Protein AF-A0AAN4IMY6-F1 (afdb_monomer_lite)

Radius of gyration: 36.96 Å; chains: 1; bounding box: 71×74×113 Å

InterPro domains:
  IPR009279 Portal protein, Mu bacteriophage [PF06074] (9-209)

Sequence (336 aa):
RSRTGYGGATGLVRTLIWPFIFKNYSVRDLAEFLEVYGLPMKVGKYPSGATPEQKSALMRAVMDIGRRTGGIIPAGMSLEFQAAANGQADPFETMISWGERSISKAILGGTLTTEAGDKGARSLGEVHNEVRREIRDSDLRQLAATLNRDLVYPLYALNTAHAIDIRRLPRICFQTKEPGDITKITSAVMQLSTGMDIPDPWVREQTGIPQPAPGEAIFRVRQSGNEPAQTDKEMPPEKQEKTEQTALAARLPEAKSSPRDELDDMGDAVPARRLQEAIDPVLEPVIEAIRTRGLAEALADLPALYREMDDSRLMTLLSDAMFAAEMKGMLDGTGD

Organism: Shigella sonnei (NCBI:txid624)

pLDDT: mean 73.23, std 17.34, range [24.88, 93.56]

Foldseek 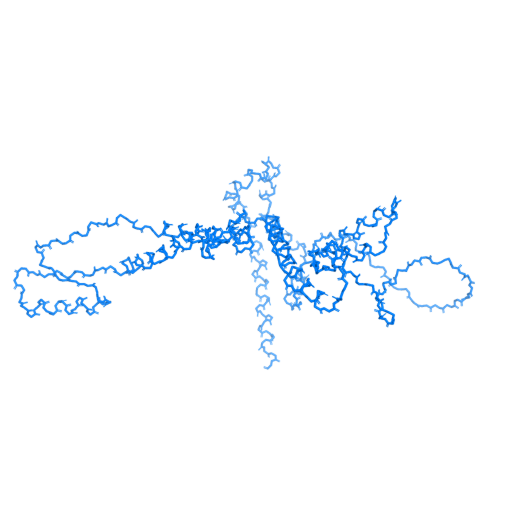3Di:
DWDDDDPCCTDLNVQLVVLVVQLVVLVVVLVVVCVPVVDPEEEAEDEPPDDPVRLVVSQVVSCVPDPRGYYYDYPVDDDDDPPPPPDDSVVSVVSNVVSVQSSCCSQQVGDCCPDVDPPDDPVNNVVSVVSNLVVVQVVQVVVQVCCCVPPQVVVCVVVDPDDDDSVPGDTDDDDSDDQDDLVVLVVVCVVCVVPDDDDPVVSCVNRVPDDDDVPDDDDDDDDPDDDPDDDDDDDDDDDDDDDDDDDDDDDDPDDPDDPDDVLNVVVVVPPPVLVCVQCCQQCVLLVVCCVPVNDVVSVVCVVVSNVRRDNVSVVVVVVVSVVVVVVVVVVVVVPD

Secondary structure (DSSP, 8-state):
-PPS--GGGSTTHHHHHHHHHHHHHHHHHHHHHHHHHHSPPEEEEE-TT--HHHHHHHHHHHHHSSSS-EEEEETTS-------TT--SHHHHHHHHHHHHHHHHHHHS-STTT---TT--HHHHHHHHHHHHHHHHHHHHHHHHHHIIIIIHHHHHHH--S---GGGS-------PPPP-HHHHHHHHHHHTTT----HHHHHHHHTPPPPPTTPPPP-------PPPPP--------------------PPPP--PPP-HHHHHHHTS-HHHHHHHHHHHHHHHHHHHHHH-HHHHHHSHHHHGGG---HHHHHHHHHHHHHHHHHHHHHTT--

Structure (mmCIF, N/CA/C/O backbone):
data_AF-A0AAN4IMY6-F1
#
_entry.id   AF-A0AAN4IMY6-F1
#
loop_
_atom_site.group_PDB
_atom_site.id
_atom_site.type_symbol
_atom_site.label_atom_id
_atom_site.label_alt_id
_atom_site.label_comp_id
_atom_site.label_asym_id
_atom_site.label_entity_id
_atom_site.label_seq_id
_atom_site.pdbx_PDB_ins_code
_atom_site.Cartn_x
_atom_site.Cartn_y
_atom_site.Cartn_z
_atom_site.occupancy
_atom_site.B_iso_or_equiv
_atom_site.auth_seq_id
_atom_site.auth_comp_id
_atom_site.auth_asym_id
_atom_site.auth_atom_id
_atom_site.pdbx_PDB_model_num
ATOM 1 N N . ARG A 1 1 ? 18.428 -7.794 1.658 1.00 45.31 1 ARG A N 1
ATOM 2 C CA . ARG A 1 1 ? 18.754 -9.031 0.901 1.00 45.31 1 ARG A CA 1
ATOM 3 C C . ARG A 1 1 ? 18.205 -10.229 1.665 1.00 45.31 1 ARG A C 1
ATOM 5 O O . ARG A 1 1 ? 18.631 -10.459 2.790 1.00 45.31 1 ARG A O 1
ATOM 12 N N . SER A 1 2 ? 17.226 -10.927 1.098 1.00 43.81 2 SER A N 1
ATOM 13 C CA . SER A 1 2 ? 16.623 -12.147 1.647 1.00 43.81 2 SER A CA 1
ATOM 14 C C . SER A 1 2 ? 17.645 -13.293 1.644 1.00 43.81 2 SER A C 1
ATOM 16 O O . SER A 1 2 ? 18.269 -13.571 0.623 1.00 43.81 2 SER A O 1
ATOM 18 N N . ARG A 1 3 ? 17.861 -13.928 2.802 1.00 41.47 3 ARG A N 1
ATOM 19 C CA . ARG A 1 3 ? 18.649 -15.168 2.927 1.00 41.47 3 ARG A CA 1
ATOM 20 C C . ARG A 1 3 ? 17.798 -16.364 2.492 1.00 41.47 3 ARG A C 1
ATOM 22 O O . ARG A 1 3 ? 16.584 -16.341 2.668 1.00 41.47 3 ARG A O 1
ATOM 29 N N . THR A 1 4 ? 18.441 -17.394 1.955 1.00 46.44 4 THR A N 1
ATOM 30 C CA . THR A 1 4 ? 17.830 -18.684 1.605 1.00 46.44 4 THR A CA 1
ATOM 31 C C . THR A 1 4 ? 17.331 -19.421 2.862 1.00 46.44 4 THR A C 1
ATOM 33 O O . THR A 1 4 ? 18.010 -19.422 3.888 1.00 46.44 4 THR A O 1
ATOM 36 N N . GLY A 1 5 ? 16.127 -20.007 2.803 1.00 64.56 5 GLY A N 1
ATOM 37 C CA . GLY A 1 5 ? 15.429 -20.673 3.917 1.00 64.56 5 GLY A CA 1
ATOM 38 C C . GLY A 1 5 ? 14.011 -21.137 3.529 1.00 64.56 5 GLY A C 1
ATOM 39 O O . GLY A 1 5 ? 13.635 -21.020 2.366 1.00 64.56 5 GLY A O 1
ATOM 40 N N . T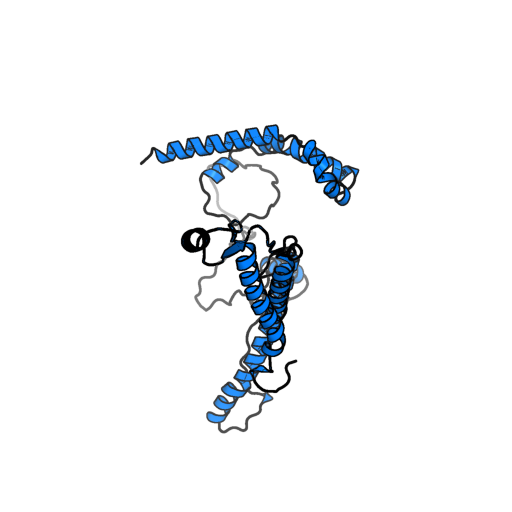YR A 1 6 ? 13.226 -21.657 4.486 1.00 68.88 6 TYR A N 1
ATOM 41 C CA . TYR A 1 6 ? 11.812 -22.046 4.288 1.00 68.88 6 TYR A CA 1
ATOM 42 C C . TYR A 1 6 ? 11.016 -20.902 3.640 1.00 68.88 6 TYR A C 1
ATOM 44 O O . TYR A 1 6 ? 11.148 -19.768 4.090 1.00 68.88 6 TYR A O 1
ATOM 52 N N . GLY A 1 7 ? 10.157 -21.178 2.649 1.00 58.38 7 GLY A N 1
ATOM 53 C CA . GLY A 1 7 ? 9.424 -20.140 1.899 1.00 58.38 7 GLY A CA 1
ATOM 54 C C . GLY A 1 7 ? 8.724 -19.104 2.793 1.00 58.38 7 GLY A C 1
ATOM 55 O O . GLY A 1 7 ? 8.876 -17.905 2.572 1.00 58.38 7 GLY A O 1
ATOM 56 N N . GLY A 1 8 ? 8.091 -19.553 3.885 1.00 62.78 8 GLY A N 1
ATOM 57 C CA . GLY A 1 8 ? 7.446 -18.683 4.883 1.00 62.78 8 GLY A CA 1
ATOM 58 C C . GLY A 1 8 ? 8.392 -17.833 5.749 1.00 62.78 8 GLY A C 1
ATOM 59 O O . GLY A 1 8 ? 7.951 -16.887 6.391 1.00 62.78 8 GLY A O 1
ATOM 60 N N . ALA A 1 9 ? 9.693 -18.126 5.757 1.00 60.38 9 ALA A N 1
ATOM 61 C CA . ALA A 1 9 ? 10.734 -17.375 6.465 1.00 60.38 9 ALA A CA 1
ATOM 62 C C . ALA A 1 9 ? 11.604 -16.514 5.527 1.00 60.38 9 ALA A C 1
ATOM 64 O O . ALA A 1 9 ? 12.570 -15.886 5.979 1.00 60.38 9 ALA A O 1
ATOM 65 N N . THR A 1 10 ? 11.274 -16.482 4.232 1.00 71.25 10 THR A N 1
ATOM 66 C CA . THR A 1 10 ? 12.016 -15.750 3.197 1.00 71.25 10 THR A CA 1
ATOM 67 C C . THR A 1 10 ? 11.183 -14.631 2.573 1.00 71.25 10 THR A C 1
ATOM 69 O O . THR A 1 10 ? 9.975 -14.535 2.774 1.00 71.25 10 THR A O 1
ATOM 72 N N . GLY A 1 11 ? 11.852 -13.751 1.827 1.00 77.88 11 GLY A N 1
ATOM 73 C CA . GLY A 1 11 ? 11.198 -12.666 1.095 1.00 77.88 11 GLY A CA 1
ATOM 74 C C . GLY A 1 11 ? 10.509 -11.639 1.999 1.00 77.88 11 GLY A C 1
ATOM 75 O O . GLY A 1 11 ? 10.939 -11.394 3.128 1.00 77.88 11 GLY A O 1
ATOM 76 N N . LEU A 1 12 ? 9.444 -11.028 1.475 1.00 83.38 12 LEU A N 1
ATOM 77 C CA . LEU A 1 12 ? 8.670 -9.996 2.169 1.00 83.38 12 LEU A CA 1
ATOM 78 C C . LEU A 1 12 ? 7.873 -10.551 3.358 1.00 83.38 12 LEU A C 1
ATOM 80 O O . LEU A 1 12 ? 7.670 -9.833 4.333 1.00 83.38 12 LEU A O 1
ATOM 84 N N . VAL A 1 13 ? 7.495 -11.834 3.334 1.00 84.62 13 VAL A N 1
ATOM 85 C CA . VAL A 1 13 ? 6.674 -12.474 4.380 1.00 84.62 13 VAL A CA 1
ATOM 86 C C . VAL A 1 13 ? 7.299 -12.317 5.767 1.00 84.62 13 VAL A C 1
ATOM 88 O O . VAL A 1 13 ? 6.612 -11.946 6.714 1.00 84.62 13 VAL A O 1
ATOM 91 N N . ARG A 1 14 ? 8.621 -12.497 5.885 1.00 84.25 14 ARG A N 1
ATOM 92 C CA . ARG A 1 14 ? 9.349 -12.346 7.157 1.00 84.25 14 ARG A CA 1
ATOM 93 C C . ARG A 1 14 ? 9.207 -10.950 7.771 1.00 84.25 14 ARG A C 1
ATOM 95 O O . ARG A 1 14 ? 9.171 -10.823 8.990 1.00 84.25 14 ARG A O 1
ATOM 102 N N . THR A 1 15 ? 9.188 -9.914 6.941 1.00 86.56 15 THR A N 1
ATOM 103 C CA . THR A 1 15 ? 9.078 -8.524 7.402 1.00 86.56 15 THR A CA 1
ATOM 104 C C . THR A 1 15 ? 7.621 -8.147 7.653 1.00 86.56 15 THR A C 1
ATOM 106 O O . THR A 1 15 ? 7.331 -7.408 8.587 1.00 86.56 15 THR A O 1
ATOM 109 N N . LEU A 1 16 ? 6.703 -8.684 6.847 1.00 90.62 16 LEU A N 1
ATOM 110 C CA . LEU A 1 16 ? 5.278 -8.357 6.881 1.00 90.62 16 LEU A CA 1
ATOM 111 C C . LEU A 1 16 ? 4.493 -9.106 7.963 1.00 90.62 16 LEU A C 1
ATOM 113 O O . LEU A 1 16 ? 3.429 -8.636 8.360 1.00 90.62 16 LEU A O 1
ATOM 117 N N . ILE A 1 17 ? 5.004 -10.236 8.462 1.00 90.56 17 ILE A N 1
ATOM 118 C CA . ILE A 1 17 ? 4.281 -11.073 9.428 1.00 90.56 17 ILE A CA 1
ATOM 119 C C . ILE A 1 17 ? 3.948 -10.327 10.726 1.00 90.56 17 ILE A C 1
ATOM 121 O O . ILE A 1 17 ? 2.839 -10.460 11.233 1.00 90.56 17 ILE A O 1
ATOM 125 N N . TRP A 1 18 ? 4.863 -9.499 11.240 1.00 90.81 18 TRP A N 1
ATOM 126 C CA . TRP A 1 18 ? 4.645 -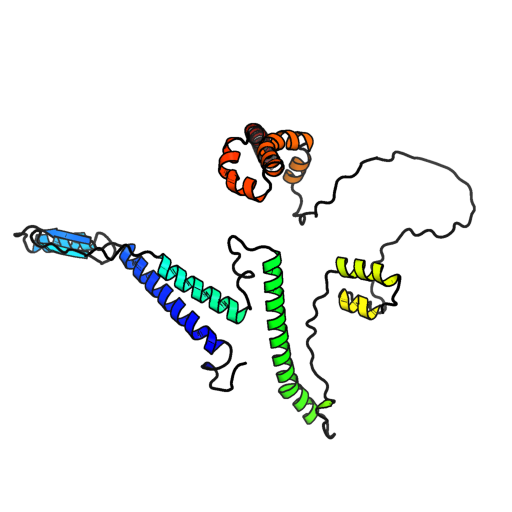8.769 12.492 1.00 90.81 18 TRP A CA 1
ATOM 127 C C . TRP A 1 18 ? 3.610 -7.650 12.345 1.00 90.81 18 TRP A C 1
ATOM 129 O O . TRP A 1 18 ? 2.633 -7.676 13.095 1.00 90.81 18 TRP A O 1
ATOM 139 N N . PRO A 1 19 ? 3.734 -6.724 11.367 1.00 93.50 19 PRO A N 1
ATOM 140 C CA . PRO A 1 19 ? 2.678 -5.751 11.096 1.00 93.50 19 PRO A CA 1
ATOM 141 C C . PRO A 1 19 ? 1.317 -6.402 10.836 1.00 93.50 19 PRO A C 1
ATOM 143 O O . PRO A 1 19 ? 0.306 -5.917 11.330 1.00 93.50 19 PRO A O 1
ATOM 146 N N . PHE A 1 20 ? 1.284 -7.523 10.104 1.00 92.31 20 PHE A N 1
ATOM 147 C CA . PHE A 1 20 ? 0.047 -8.249 9.831 1.00 92.31 20 PHE A CA 1
ATOM 148 C C . PHE A 1 20 ? -0.598 -8.790 11.112 1.00 92.31 20 PHE A C 1
ATOM 150 O O . PHE A 1 20 ? -1.786 -8.566 11.332 1.00 92.31 20 PHE A O 1
ATOM 157 N N . ILE A 1 21 ? 0.160 -9.489 11.963 1.00 93.12 21 ILE A N 1
ATOM 158 C CA . ILE A 1 21 ? -0.370 -10.080 13.199 1.00 93.12 21 ILE A CA 1
ATOM 159 C C . ILE A 1 21 ? -0.867 -8.990 14.149 1.00 93.12 21 ILE A C 1
ATOM 161 O O . ILE A 1 21 ? -2.004 -9.064 14.611 1.00 93.12 21 ILE A O 1
ATOM 165 N N . PHE A 1 22 ? -0.049 -7.966 14.411 1.00 92.56 22 PHE A N 1
ATOM 166 C CA . PHE A 1 22 ? -0.423 -6.900 15.340 1.00 92.56 22 PHE A CA 1
ATOM 167 C C . PHE A 1 22 ? -1.644 -6.127 14.854 1.00 92.56 22 PHE A C 1
ATOM 169 O O . PHE A 1 22 ? -2.559 -5.905 15.639 1.00 92.56 22 PHE A O 1
ATOM 176 N N . LYS A 1 23 ? -1.727 -5.830 13.552 1.00 93.56 23 LYS A N 1
ATOM 177 C CA . LYS A 1 23 ? -2.923 -5.221 12.968 1.00 93.56 23 LYS A CA 1
ATOM 178 C C . LYS A 1 23 ? -4.168 -6.079 13.191 1.00 93.56 23 LYS A C 1
ATOM 180 O O . LYS A 1 23 ? -5.184 -5.564 13.640 1.00 93.56 23 LYS A O 1
ATOM 185 N N . ASN A 1 24 ? -4.110 -7.373 12.867 1.00 92.19 24 ASN A N 1
ATOM 186 C CA . ASN A 1 24 ? -5.280 -8.250 12.982 1.00 92.19 24 ASN A CA 1
ATOM 187 C C . ASN A 1 24 ? -5.759 -8.390 14.431 1.00 92.19 24 ASN A C 1
ATOM 189 O O . ASN A 1 24 ? -6.966 -8.398 14.662 1.00 92.19 24 ASN A O 1
ATOM 193 N N . TYR A 1 25 ? -4.839 -8.462 15.398 1.00 92.50 25 TYR A N 1
ATOM 194 C CA . TYR A 1 25 ? -5.223 -8.439 16.808 1.00 92.50 25 TYR A CA 1
ATOM 195 C C . TYR A 1 25 ? -5.855 -7.107 17.197 1.00 92.50 25 TYR A C 1
ATOM 197 O O . TYR A 1 25 ? -6.942 -7.117 17.754 1.00 92.50 25 TYR A O 1
ATOM 205 N N . SER A 1 26 ? -5.283 -5.971 16.798 1.00 92.06 26 SER A N 1
ATOM 206 C CA . SER A 1 26 ? -5.876 -4.665 17.107 1.00 92.06 26 SER A CA 1
ATOM 207 C C . SER A 1 26 ? -7.257 -4.454 16.492 1.00 92.06 26 SER A C 1
ATOM 209 O O . SER A 1 26 ? -8.109 -3.865 17.143 1.00 92.06 26 SER A O 1
ATOM 211 N N . VAL A 1 27 ? -7.515 -4.955 15.280 1.00 91.38 27 VAL A N 1
ATOM 212 C CA . VAL A 1 27 ? -8.860 -4.912 14.676 1.00 91.38 27 VAL A CA 1
ATOM 213 C C . VAL A 1 27 ? -9.850 -5.750 15.484 1.00 91.38 27 VAL A C 1
ATOM 215 O O . VAL A 1 27 ? -10.973 -5.313 15.729 1.00 91.38 27 VAL A O 1
ATOM 218 N N . ARG A 1 28 ? -9.444 -6.952 15.906 1.00 90.31 28 ARG A N 1
ATOM 219 C CA . ARG A 1 28 ? -10.285 -7.827 16.727 1.00 90.31 28 ARG A CA 1
ATOM 220 C C . ARG A 1 28 ? -10.573 -7.203 18.092 1.00 90.31 28 ARG A C 1
ATOM 222 O O . ARG A 1 28 ? -11.728 -7.173 18.500 1.00 90.31 28 ARG A O 1
ATOM 229 N N . ASP A 1 29 ? -9.543 -6.695 18.756 1.00 87.56 29 ASP A N 1
ATOM 230 C CA . ASP A 1 29 ? -9.657 -6.086 20.079 1.00 87.56 29 ASP A CA 1
ATOM 231 C C . ASP A 1 29 ? -10.497 -4.804 20.014 1.00 87.56 29 ASP A C 1
ATOM 233 O O . ASP A 1 29 ? -11.312 -4.561 20.897 1.00 87.56 29 ASP A O 1
ATOM 237 N N . LEU A 1 30 ? -10.378 -4.021 18.934 1.00 88.19 30 LEU A N 1
ATOM 238 C CA . LEU A 1 30 ? -11.246 -2.871 18.683 1.00 88.19 30 LEU A CA 1
ATOM 239 C C . LEU A 1 30 ? -12.710 -3.292 18.509 1.00 88.19 30 LEU A C 1
ATOM 241 O O . LEU A 1 30 ? -13.600 -2.626 19.028 1.00 88.19 30 LEU A O 1
ATOM 245 N N . ALA A 1 31 ? -12.984 -4.393 17.807 1.00 86.69 31 ALA A N 1
ATOM 246 C CA . ALA A 1 31 ? -14.349 -4.896 17.657 1.00 86.69 31 ALA A CA 1
ATOM 247 C C . ALA A 1 31 ? -14.949 -5.346 19.002 1.00 86.69 31 ALA A C 1
ATOM 249 O O . ALA A 1 31 ? -16.097 -5.019 19.293 1.00 86.69 31 ALA A O 1
ATOM 250 N N . GLU A 1 32 ? -14.170 -6.036 19.839 1.00 84.00 32 GLU A N 1
ATOM 251 C CA . GLU A 1 32 ? -14.581 -6.434 21.194 1.00 84.00 32 GLU A CA 1
ATOM 252 C C . GLU A 1 32 ? -14.785 -5.211 22.101 1.00 84.00 32 GLU A C 1
ATOM 254 O O . GLU A 1 32 ? -15.783 -5.107 22.815 1.00 84.00 32 GLU A O 1
ATOM 259 N N . PHE A 1 33 ? -13.888 -4.229 22.007 1.00 82.94 33 PHE A N 1
ATOM 260 C CA . PHE A 1 33 ? -14.017 -2.947 22.687 1.00 82.94 33 PHE A CA 1
ATOM 261 C C . PHE A 1 33 ? -15.320 -2.234 22.300 1.00 82.94 33 PHE A C 1
ATOM 263 O O . PHE A 1 33 ? -16.089 -1.825 23.171 1.00 82.94 33 PHE A O 1
ATOM 270 N N . LEU A 1 34 ? -15.615 -2.130 21.003 1.00 81.50 34 LEU A N 1
ATOM 271 C CA . LEU A 1 34 ? -16.849 -1.522 20.503 1.00 81.50 34 LEU A CA 1
ATOM 272 C C . LEU A 1 34 ? -18.099 -2.308 20.919 1.00 81.50 34 LEU A C 1
ATOM 274 O O . LEU A 1 34 ? -19.148 -1.700 21.120 1.00 81.50 34 LEU A O 1
ATOM 278 N N . GLU A 1 35 ? -18.012 -3.627 21.089 1.00 77.44 35 GLU A N 1
ATOM 279 C CA . GLU A 1 35 ? -19.120 -4.437 21.603 1.00 77.44 35 GLU A CA 1
ATOM 280 C C . GLU A 1 35 ? -19.423 -4.118 23.074 1.00 77.44 35 GLU A C 1
ATOM 282 O O . GLU A 1 35 ? -20.583 -3.897 23.430 1.00 77.44 35 GLU A O 1
ATOM 287 N N . VAL A 1 36 ? -18.390 -4.027 23.917 1.00 72.31 36 VAL A N 1
ATOM 288 C CA . VAL A 1 36 ? -18.535 -3.733 25.353 1.00 72.31 36 VAL A CA 1
ATOM 289 C C . VAL A 1 36 ? -18.975 -2.286 25.595 1.00 72.31 36 VAL A C 1
ATOM 291 O O . VAL A 1 36 ? -19.874 -2.042 26.401 1.00 72.31 36 VAL A O 1
ATOM 294 N N . TYR A 1 37 ? -18.371 -1.318 24.900 1.00 70.81 37 TYR A N 1
ATOM 295 C CA . TYR A 1 37 ? -18.692 0.105 25.067 1.00 70.81 37 TYR A CA 1
ATOM 296 C C . TYR A 1 37 ? -19.950 0.531 24.304 1.00 70.81 37 TYR A C 1
ATOM 298 O O . TYR A 1 37 ? -20.648 1.446 24.739 1.00 70.81 37 TYR A O 1
ATOM 306 N N . GLY A 1 38 ? -20.277 -0.133 23.194 1.00 66.00 38 GLY A N 1
ATOM 307 C CA . GLY A 1 38 ? -21.488 0.143 22.420 1.00 66.00 38 GLY A CA 1
ATOM 308 C C . GLY A 1 38 ? -22.771 -0.333 23.106 1.00 66.00 38 GLY A C 1
ATOM 309 O O . GLY A 1 38 ? -23.852 0.180 22.813 1.00 66.00 38 GLY A O 1
ATOM 310 N N . LEU A 1 39 ? -22.674 -1.300 24.026 1.00 69.19 39 LEU A N 1
ATOM 311 C CA . LEU A 1 39 ? -23.810 -1.896 24.731 1.00 69.19 39 LEU A CA 1
ATOM 312 C C . LEU A 1 39 ? -23.508 -2.032 26.234 1.00 69.19 39 LEU A C 1
ATOM 314 O O . LEU A 1 39 ? -23.118 -3.110 26.688 1.00 69.19 39 LEU A O 1
ATOM 318 N N . PRO A 1 40 ? -23.726 -0.979 27.044 1.00 65.81 40 PRO A N 1
ATOM 319 C CA . PRO A 1 40 ? -23.505 -1.068 28.481 1.00 65.81 40 PRO A CA 1
ATOM 320 C C . PRO A 1 40 ? -24.389 -2.154 29.107 1.00 65.81 40 PRO A C 1
ATOM 322 O O . PRO A 1 40 ? -25.589 -2.252 28.824 1.00 65.81 40 PRO A O 1
ATOM 325 N N . MET A 1 41 ? -23.794 -2.956 29.994 1.00 68.81 41 MET A N 1
ATOM 326 C CA . MET A 1 41 ? -24.513 -3.985 30.743 1.00 68.81 41 MET A CA 1
ATOM 327 C C . MET A 1 41 ? -25.629 -3.372 31.589 1.00 68.81 41 MET A C 1
ATOM 329 O O . MET A 1 41 ? -25.420 -2.411 32.331 1.00 68.81 41 MET A O 1
ATOM 333 N N . LYS A 1 42 ? -26.820 -3.971 31.528 1.00 71.56 42 LYS A N 1
ATOM 334 C CA . LYS A 1 42 ? -27.987 -3.501 32.282 1.00 71.56 42 LYS A CA 1
ATOM 335 C C . LYS A 1 42 ? -28.131 -4.293 33.570 1.00 71.56 42 LYS A C 1
ATOM 337 O O . LYS A 1 42 ? -28.161 -5.524 33.556 1.00 71.56 42 LYS A O 1
ATOM 342 N N . VAL A 1 43 ? -28.248 -3.587 34.690 1.00 77.38 43 VAL A N 1
ATOM 343 C CA . VAL A 1 43 ? -28.389 -4.206 36.010 1.00 77.38 43 VAL A CA 1
ATOM 344 C C . VAL A 1 43 ? -29.698 -3.763 36.652 1.00 77.38 43 VAL A C 1
ATOM 346 O O . VAL A 1 43 ? -29.885 -2.587 36.958 1.00 77.38 43 VAL A O 1
ATOM 349 N N . GLY A 1 44 ? -30.607 -4.716 36.864 1.00 75.69 44 GLY A N 1
ATOM 350 C CA . GLY A 1 44 ? -31.862 -4.497 37.582 1.00 75.69 44 GLY A CA 1
ATOM 351 C C . GLY A 1 44 ? -31.671 -4.661 39.089 1.00 75.69 44 GLY A C 1
ATOM 352 O O . GLY A 1 44 ? -31.143 -5.676 39.541 1.00 75.69 44 GLY A O 1
ATOM 353 N N . LYS A 1 45 ? -32.121 -3.690 39.887 1.00 82.88 45 LYS A N 1
ATOM 354 C CA . LYS A 1 45 ? -32.085 -3.776 41.356 1.00 82.88 45 LYS A CA 1
ATOM 355 C C . LYS A 1 45 ? -33.454 -4.186 41.897 1.00 82.88 45 LYS A C 1
ATOM 357 O O . LYS A 1 45 ? -34.461 -3.625 41.475 1.00 82.88 45 LYS A O 1
ATOM 362 N N . TYR A 1 46 ? -33.500 -5.129 42.840 1.00 81.75 46 TYR A N 1
ATOM 363 C CA . TYR A 1 46 ? -34.742 -5.547 43.510 1.00 81.75 46 TYR A CA 1
ATOM 364 C C . TYR A 1 46 ? -34.638 -5.455 45.041 1.00 81.75 46 TYR A C 1
ATOM 366 O O . TYR A 1 46 ? -33.560 -5.665 45.592 1.00 81.75 46 TYR A O 1
ATOM 374 N N . PRO A 1 47 ? -35.728 -5.158 45.768 1.00 81.88 47 PRO A N 1
ATOM 375 C CA . PRO A 1 47 ? -35.692 -5.002 47.221 1.00 81.88 47 PRO A CA 1
ATOM 376 C C . PRO A 1 47 ? -35.470 -6.329 47.967 1.00 81.88 47 PRO A C 1
ATOM 378 O O . PRO A 1 47 ? -35.864 -7.407 47.509 1.00 81.88 47 PRO A O 1
ATOM 381 N N . SER A 1 48 ? -34.865 -6.239 49.154 1.00 76.19 48 SER A N 1
ATOM 382 C CA . SER A 1 48 ? -34.657 -7.352 50.088 1.00 76.19 48 SER A CA 1
ATOM 383 C C . SER A 1 48 ? -36.010 -7.854 50.612 1.00 76.19 48 SER A C 1
ATOM 385 O O . SER A 1 48 ? -36.549 -7.309 51.567 1.00 76.19 48 SER A O 1
ATOM 387 N N . GLY A 1 49 ? -36.598 -8.844 49.936 1.00 79.31 49 GLY A N 1
ATOM 388 C CA . GLY A 1 49 ? -37.952 -9.349 50.216 1.00 79.31 49 GLY A CA 1
ATOM 389 C C . GLY A 1 49 ? -38.769 -9.711 48.970 1.00 79.31 49 GLY A C 1
ATOM 390 O O . GLY A 1 49 ? -39.868 -10.237 49.102 1.00 79.31 49 GLY A O 1
ATOM 391 N N . ALA A 1 50 ? -38.243 -9.459 47.763 1.00 82.06 50 ALA A N 1
ATOM 392 C CA . ALA A 1 50 ? -38.919 -9.808 46.513 1.00 82.06 50 ALA A CA 1
ATOM 393 C C . ALA A 1 50 ? -39.178 -11.322 46.381 1.00 82.06 50 ALA A C 1
ATOM 395 O O . ALA A 1 50 ? -38.279 -12.137 46.638 1.00 82.06 50 ALA A O 1
ATOM 396 N N . THR A 1 51 ? -40.381 -11.691 45.929 1.00 87.19 51 THR A N 1
ATOM 397 C CA . THR A 1 51 ? -40.761 -13.098 45.723 1.00 87.19 51 THR A CA 1
ATOM 398 C C . THR A 1 51 ? -39.994 -13.720 44.547 1.00 87.19 51 THR A C 1
ATOM 400 O O . THR A 1 51 ? -39.479 -12.999 43.680 1.00 87.19 51 THR A O 1
ATOM 403 N N . PRO A 1 52 ? -39.898 -15.061 44.469 1.00 85.75 52 PRO A N 1
ATOM 404 C CA . PRO A 1 52 ? -39.286 -15.736 43.327 1.00 85.75 52 PRO A CA 1
ATOM 405 C C . PRO A 1 52 ? -39.923 -15.343 41.985 1.00 85.75 52 PRO A C 1
ATOM 407 O O . PRO A 1 52 ? -39.195 -15.160 41.005 1.00 85.75 52 PRO A O 1
ATOM 410 N N . GLU A 1 53 ? -41.247 -15.127 41.934 1.00 84.38 53 GLU A N 1
ATOM 411 C CA . GLU A 1 53 ? -41.909 -14.682 40.701 1.00 84.38 53 GLU A CA 1
ATOM 412 C C . GLU A 1 53 ? -41.435 -13.289 40.283 1.00 84.38 53 GLU A C 1
ATOM 414 O O . GLU A 1 53 ? -41.087 -13.091 39.118 1.00 84.38 53 GLU A O 1
ATOM 419 N N . GLN A 1 54 ? -41.341 -12.347 41.226 1.00 82.00 54 GLN A N 1
ATOM 420 C CA . GLN A 1 54 ? -40.899 -10.973 40.964 1.00 82.00 54 GLN A CA 1
ATOM 421 C C . GLN A 1 54 ? -39.447 -10.916 40.473 1.00 82.00 54 GLN A C 1
ATOM 423 O O . GLN A 1 54 ? -39.143 -10.182 39.532 1.00 82.00 54 GLN A O 1
ATOM 428 N N . LYS A 1 55 ? -38.554 -11.734 41.047 1.00 85.50 55 LYS A N 1
ATOM 429 C CA . LYS A 1 55 ? -37.163 -11.857 40.571 1.00 85.50 55 LYS A CA 1
ATOM 430 C C . LYS A 1 55 ? -37.107 -12.397 39.144 1.00 85.50 55 LYS A C 1
ATOM 432 O O . LYS A 1 55 ? -36.373 -11.865 38.317 1.00 85.50 55 LYS A O 1
ATOM 437 N N . SER A 1 56 ? -37.906 -13.422 38.841 1.00 84.44 56 SER A N 1
ATOM 438 C CA . SER A 1 56 ? -37.962 -14.003 37.495 1.00 84.44 56 SER A CA 1
ATOM 439 C C . SER A 1 56 ? -38.525 -13.023 36.459 1.00 84.44 56 SER A C 1
ATOM 441 O O . SER A 1 56 ? -38.006 -12.946 35.348 1.00 84.44 56 SER A O 1
ATOM 443 N N . ALA A 1 57 ? -39.540 -12.235 36.831 1.00 84.44 57 ALA A N 1
ATOM 444 C CA . ALA A 1 57 ? -40.138 -11.218 35.974 1.00 84.44 57 ALA A CA 1
ATOM 445 C C . ALA A 1 57 ? -39.155 -10.076 35.689 1.00 84.44 57 ALA A C 1
ATOM 447 O O . ALA A 1 57 ? -39.016 -9.671 34.538 1.00 84.44 57 ALA A O 1
ATOM 448 N N . LEU A 1 58 ? -38.414 -9.617 36.704 1.00 82.19 58 LEU A N 1
ATOM 449 C CA . LEU A 1 58 ? -37.372 -8.606 36.531 1.00 82.19 58 LEU A CA 1
ATOM 450 C C . LEU A 1 58 ? -36.222 -9.119 35.657 1.00 82.19 58 LEU A C 1
ATOM 452 O O . LEU A 1 58 ? -35.765 -8.400 34.779 1.00 82.19 58 LEU A O 1
ATOM 456 N N . MET A 1 59 ? -35.779 -10.364 35.853 1.00 83.00 59 MET A N 1
ATOM 457 C CA . MET A 1 59 ? -34.737 -10.970 35.019 1.00 83.00 59 MET A CA 1
ATOM 458 C C . MET A 1 59 ? -35.176 -11.071 33.554 1.00 83.00 59 MET A C 1
ATOM 460 O O . MET A 1 59 ? -34.398 -10.732 32.668 1.00 83.00 59 MET A O 1
ATOM 464 N N . ARG A 1 60 ? -36.426 -11.486 33.293 1.00 82.81 60 ARG A N 1
ATOM 465 C CA . ARG A 1 60 ? -36.992 -11.488 31.935 1.00 82.81 60 ARG A CA 1
ATOM 466 C C . ARG A 1 60 ? -37.055 -10.080 31.356 1.00 82.81 60 ARG A C 1
ATOM 468 O O . ARG A 1 60 ? -36.582 -9.890 30.251 1.00 82.81 60 ARG A O 1
ATOM 475 N N . ALA A 1 61 ? -37.532 -9.093 32.112 1.00 77.81 61 ALA A N 1
ATOM 476 C CA . ALA A 1 61 ? -37.591 -7.706 31.650 1.00 77.81 61 A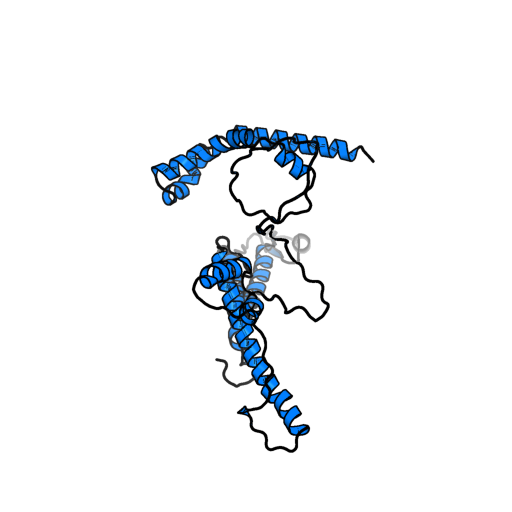LA A CA 1
ATOM 477 C C . ALA A 1 61 ? -36.197 -7.130 31.337 1.00 77.81 61 ALA A C 1
ATOM 479 O O . ALA A 1 61 ? -36.016 -6.464 30.324 1.00 77.81 61 ALA A O 1
ATOM 480 N N . VAL A 1 62 ? -35.190 -7.417 32.167 1.00 78.38 62 VAL A N 1
ATOM 481 C CA . VAL A 1 62 ? -33.798 -6.994 31.929 1.00 78.38 62 VAL A CA 1
ATOM 482 C C . VAL A 1 62 ? -33.199 -7.697 30.705 1.00 78.38 62 VAL A C 1
ATOM 484 O O . VAL A 1 62 ? -32.443 -7.071 29.968 1.00 78.38 62 VAL A O 1
ATOM 487 N N . MET A 1 63 ? -33.556 -8.962 30.463 1.00 78.38 63 MET A N 1
ATOM 488 C CA . MET A 1 63 ? -33.119 -9.732 29.292 1.00 78.38 63 MET A CA 1
ATOM 489 C C . MET A 1 63 ? -33.878 -9.385 28.001 1.00 78.38 63 MET A C 1
ATOM 491 O O . MET A 1 63 ? -33.297 -9.509 26.927 1.00 78.38 63 MET A O 1
ATOM 495 N N . ASP A 1 64 ? -35.136 -8.943 28.092 1.00 75.50 64 ASP A N 1
ATOM 496 C CA . ASP A 1 64 ? -35.945 -8.470 26.958 1.00 75.50 64 ASP A CA 1
ATOM 497 C C . ASP A 1 64 ? -35.530 -7.058 26.523 1.00 75.50 64 ASP A C 1
ATOM 499 O O . ASP A 1 64 ? -35.602 -6.709 25.343 1.00 75.50 64 ASP A O 1
ATOM 503 N N . ILE A 1 65 ? -35.046 -6.233 27.456 1.00 65.56 65 ILE A N 1
ATOM 504 C CA . ILE A 1 65 ? -34.520 -4.899 27.162 1.00 65.56 65 ILE A CA 1
ATOM 505 C C . ILE A 1 65 ? -33.085 -5.034 26.603 1.00 65.56 65 ILE A C 1
ATOM 507 O O . ILE A 1 65 ? -32.110 -4.634 27.233 1.00 65.56 65 ILE A O 1
ATOM 511 N N . GLY A 1 66 ? -32.935 -5.538 25.372 1.00 56.50 66 GLY A N 1
ATOM 512 C CA . GLY A 1 66 ? -31.695 -5.487 24.569 1.00 56.50 66 GLY A CA 1
ATOM 513 C C . GLY A 1 66 ? -31.050 -6.838 24.219 1.00 56.50 66 GLY A C 1
ATOM 514 O O . GLY A 1 66 ? -31.593 -7.902 24.491 1.00 56.50 66 GLY A O 1
ATOM 515 N N . ARG A 1 67 ? -29.871 -6.806 23.571 1.00 59.12 67 ARG A N 1
ATOM 516 C CA . ARG A 1 67 ? -29.043 -8.013 23.351 1.00 59.12 67 ARG A CA 1
ATOM 517 C C . ARG A 1 67 ? -28.610 -8.590 24.709 1.00 59.12 67 ARG A C 1
ATOM 519 O O . ARG A 1 67 ? -28.359 -7.826 25.633 1.00 59.12 67 ARG A O 1
ATOM 526 N N . ARG A 1 68 ? -28.559 -9.928 24.808 1.00 56.78 68 ARG A N 1
ATOM 527 C CA . ARG A 1 68 ? -28.452 -10.756 26.034 1.00 56.78 68 ARG A CA 1
ATOM 528 C C . ARG A 1 68 ? -27.221 -10.476 26.924 1.00 56.78 68 ARG A C 1
ATO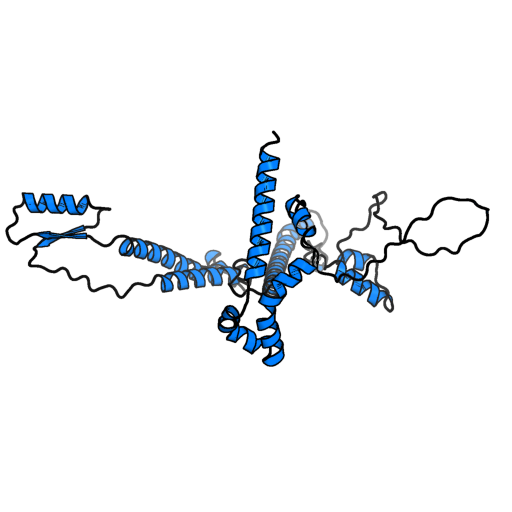M 530 O O . ARG A 1 68 ? -26.371 -11.348 27.080 1.00 56.78 68 ARG A O 1
ATOM 537 N N . THR A 1 69 ? -27.165 -9.312 27.567 1.00 61.31 69 THR A N 1
ATOM 538 C CA . THR A 1 69 ? -26.131 -8.976 28.555 1.00 61.31 69 THR A CA 1
ATOM 539 C C . THR A 1 69 ? -26.739 -8.134 29.680 1.00 61.31 69 THR A C 1
ATOM 541 O O . THR A 1 69 ? -26.792 -6.905 29.625 1.00 61.31 69 THR A O 1
ATOM 544 N N . GLY A 1 70 ? -27.234 -8.802 30.723 1.00 69.19 70 GLY A N 1
ATOM 545 C CA . GLY A 1 70 ? -27.829 -8.142 31.883 1.00 69.19 70 GLY A CA 1
ATOM 546 C C . GLY A 1 70 ? -27.969 -9.071 33.086 1.00 69.19 70 GLY A C 1
ATOM 547 O O . GLY A 1 70 ? -27.862 -10.291 32.962 1.00 69.19 70 GLY A O 1
ATOM 548 N N . GLY A 1 71 ? -28.179 -8.495 34.267 1.00 76.44 71 GLY A N 1
ATOM 549 C CA . GLY A 1 71 ? -28.288 -9.245 35.520 1.00 76.44 71 GLY A CA 1
ATOM 550 C C . GLY A 1 71 ? -29.153 -8.541 36.559 1.00 76.44 71 GLY A C 1
ATOM 551 O O . GLY A 1 71 ? -29.463 -7.357 36.428 1.00 76.44 71 GLY A O 1
ATOM 552 N N . ILE A 1 72 ? -29.551 -9.273 37.602 1.00 80.06 72 ILE A N 1
ATOM 553 C CA . ILE A 1 72 ? -30.336 -8.737 38.719 1.00 80.06 72 ILE A CA 1
ATOM 554 C C . ILE A 1 72 ? -29.564 -8.840 40.035 1.00 80.06 72 ILE A C 1
ATOM 556 O O . ILE A 1 72 ? -28.967 -9.876 40.324 1.00 80.06 72 ILE A O 1
ATOM 560 N N . ILE A 1 73 ? -29.605 -7.788 40.855 1.00 81.69 73 ILE A N 1
ATOM 561 C CA . ILE A 1 73 ? -28.950 -7.746 42.173 1.00 81.69 73 ILE A CA 1
ATOM 562 C C . ILE A 1 73 ? -29.908 -7.219 43.257 1.00 81.69 73 ILE A C 1
ATOM 564 O O . ILE A 1 73 ? -30.758 -6.372 42.965 1.00 81.69 73 ILE A O 1
ATOM 568 N N . PRO A 1 74 ? -29.806 -7.686 44.515 1.00 81.44 74 PRO A N 1
ATOM 569 C CA . PRO A 1 74 ? -30.525 -7.077 45.632 1.00 81.44 74 PRO A CA 1
ATOM 570 C C . PRO A 1 74 ? -30.108 -5.612 45.829 1.00 81.44 74 PRO A C 1
ATOM 572 O O . PRO A 1 74 ? -28.929 -5.293 45.746 1.00 81.44 74 PRO A O 1
ATOM 575 N N . ALA A 1 75 ? -31.046 -4.726 46.165 1.00 75.38 75 ALA A N 1
ATOM 576 C CA . ALA A 1 75 ? -30.812 -3.287 46.319 1.00 75.38 75 ALA A CA 1
ATOM 577 C C . ALA A 1 75 ? -29.807 -2.931 47.434 1.00 75.38 75 ALA A C 1
ATOM 579 O O . ALA A 1 75 ? -29.219 -1.854 47.393 1.00 75.38 75 ALA A O 1
ATOM 580 N N . GLY A 1 76 ? -29.595 -3.833 48.402 1.00 69.88 76 GLY A N 1
ATOM 581 C CA . GLY A 1 76 ? -28.579 -3.702 49.453 1.00 69.88 76 GLY A CA 1
ATOM 582 C C . GLY A 1 76 ? -27.166 -4.142 49.045 1.00 69.88 76 GLY A C 1
ATOM 583 O O . GLY A 1 76 ? -26.243 -3.990 49.836 1.00 69.88 76 GLY A O 1
ATOM 584 N N . MET A 1 77 ? -26.985 -4.687 47.838 1.00 66.25 77 MET A N 1
ATOM 585 C CA . MET A 1 77 ? -25.678 -4.976 47.248 1.00 66.25 77 MET A CA 1
ATOM 586 C C . MET A 1 77 ? -25.425 -4.006 46.094 1.00 66.25 77 MET A C 1
ATOM 588 O O . MET A 1 77 ? -26.238 -3.888 45.176 1.00 66.25 77 MET A O 1
ATOM 592 N N . SER A 1 78 ? -24.289 -3.315 46.121 1.00 61.31 78 SER A N 1
ATOM 593 C CA . SER A 1 78 ? -23.783 -2.578 44.967 1.00 61.31 78 SER A CA 1
ATOM 594 C C . SER A 1 78 ? -22.828 -3.468 44.176 1.00 61.31 78 SER A C 1
ATOM 596 O O . SER A 1 78 ? -21.953 -4.126 44.732 1.00 61.31 78 SER A O 1
ATOM 598 N N . LEU A 1 79 ? -23.008 -3.484 42.858 1.00 59.41 79 LEU A N 1
ATOM 599 C CA . LEU A 1 79 ? -21.981 -3.930 41.931 1.00 59.41 79 LEU A CA 1
ATOM 600 C C . LEU A 1 79 ? -21.341 -2.658 41.375 1.00 59.41 79 LEU A C 1
ATOM 602 O O . LEU A 1 79 ? -21.924 -1.992 40.520 1.00 59.41 79 LEU A O 1
ATOM 606 N N . GLU A 1 80 ? -20.203 -2.266 41.937 1.00 57.59 80 GLU A N 1
ATOM 607 C CA . GLU A 1 80 ? -19.414 -1.161 41.402 1.00 57.59 80 GLU A CA 1
ATOM 608 C C . GLU A 1 80 ? -18.557 -1.692 40.261 1.00 57.59 80 GLU A C 1
ATOM 610 O O . GLU A 1 80 ? -17.576 -2.406 40.468 1.00 57.59 80 GLU A O 1
ATOM 615 N N . PHE A 1 81 ? -18.932 -1.338 39.034 1.00 58.75 81 PHE A N 1
ATOM 616 C CA . PHE A 1 81 ? -17.980 -1.380 37.940 1.00 58.75 81 PHE A CA 1
ATOM 617 C C . PHE A 1 81 ? -16.982 -0.263 38.220 1.00 58.75 81 PHE A C 1
ATOM 619 O O . PHE A 1 81 ? -17.327 0.914 38.102 1.00 58.75 81 PHE A O 1
ATOM 626 N N . GLN A 1 82 ? -15.762 -0.616 38.633 1.00 54.59 82 GLN A N 1
ATOM 627 C CA . GLN A 1 82 ? -14.664 0.338 38.547 1.00 54.59 82 GLN A CA 1
ATOM 628 C C . GLN A 1 82 ? -14.638 0.799 37.098 1.00 54.59 82 GLN A C 1
ATOM 630 O O . GLN A 1 82 ? -14.482 -0.035 36.205 1.00 54.59 82 GLN A O 1
ATOM 635 N N . ALA A 1 83 ? -14.910 2.085 36.871 1.00 53.66 83 ALA A N 1
ATOM 636 C CA . ALA A 1 83 ? -14.935 2.648 35.535 1.00 53.66 83 ALA A CA 1
ATOM 637 C C . ALA A 1 83 ? -13.612 2.270 34.873 1.00 53.66 83 ALA A C 1
ATOM 639 O O . ALA A 1 83 ? -12.555 2.747 35.293 1.00 53.66 83 ALA A O 1
ATOM 640 N N . ALA A 1 84 ? -13.667 1.351 33.905 1.00 53.81 84 ALA A N 1
ATOM 641 C CA . ALA A 1 84 ? -12.520 1.038 33.080 1.00 53.81 84 ALA A CA 1
ATOM 642 C C . ALA A 1 84 ? -12.097 2.379 32.488 1.00 53.81 84 ALA A C 1
ATOM 644 O O . ALA A 1 84 ? -12.900 3.008 31.793 1.00 53.81 84 ALA A O 1
ATOM 645 N N . ALA A 1 85 ? -10.921 2.857 32.911 1.00 56.94 85 ALA A N 1
ATOM 646 C CA . ALA A 1 85 ? -10.409 4.186 32.609 1.00 56.94 85 ALA A CA 1
ATOM 647 C C . ALA A 1 85 ? -10.753 4.527 31.162 1.00 56.94 85 ALA A C 1
ATOM 649 O O . ALA A 1 85 ? -10.384 3.733 30.304 1.00 56.94 85 ALA A O 1
ATOM 650 N N . ASN A 1 86 ? -11.520 5.610 30.943 1.00 61.19 86 ASN A N 1
ATOM 651 C CA . ASN A 1 86 ? -12.092 6.036 29.657 1.00 61.19 86 ASN A CA 1
ATOM 652 C C . ASN A 1 86 ? -11.360 5.408 28.469 1.00 61.19 86 ASN A C 1
ATOM 654 O O . ASN A 1 86 ? -10.336 5.930 28.027 1.00 61.19 86 ASN A O 1
ATOM 658 N N . GLY A 1 87 ? -11.845 4.253 28.015 1.00 62.25 87 GLY A N 1
ATOM 659 C CA . GLY A 1 87 ? -11.204 3.543 26.927 1.00 62.25 87 GLY A CA 1
ATOM 660 C C . GLY A 1 87 ? -11.286 4.430 25.698 1.00 62.25 87 GLY A C 1
ATOM 661 O O . GLY A 1 87 ? -12.382 4.768 25.257 1.00 62.25 87 GLY A O 1
ATOM 662 N N . GLN A 1 88 ? -10.146 4.887 25.199 1.00 70.94 88 GLN A N 1
ATOM 663 C CA . GLN A 1 88 ? -10.098 5.608 23.936 1.00 70.94 88 GLN A CA 1
ATOM 664 C C . GLN A 1 88 ? -9.863 4.592 22.822 1.00 70.94 88 GLN A C 1
ATOM 666 O O . GLN A 1 88 ? -9.108 3.640 23.012 1.00 70.94 88 GLN A O 1
ATOM 671 N N . ALA A 1 89 ? -10.530 4.773 21.681 1.00 77.00 89 ALA A N 1
ATOM 672 C CA . ALA A 1 89 ? -10.315 3.937 20.499 1.00 77.00 89 ALA A CA 1
ATOM 673 C C . ALA A 1 89 ? -8.945 4.219 19.844 1.00 77.00 89 ALA A C 1
ATOM 675 O O . ALA A 1 89 ? -8.369 3.346 19.193 1.00 77.00 89 ALA A O 1
ATOM 676 N N . ASP A 1 90 ? -8.389 5.408 20.091 1.00 83.81 90 ASP A N 1
ATOM 677 C CA . ASP A 1 90 ? -7.156 5.939 19.505 1.00 83.81 90 ASP A CA 1
ATOM 678 C C . ASP A 1 90 ? -5.943 4.989 19.561 1.00 83.81 90 ASP A C 1
ATOM 680 O O . ASP A 1 90 ? -5.228 4.890 18.558 1.00 83.81 90 ASP A O 1
ATOM 684 N N . PRO A 1 91 ? -5.664 4.246 20.655 1.00 84.56 91 PRO A N 1
ATOM 685 C CA . PRO A 1 91 ? -4.539 3.313 20.691 1.00 84.56 91 PRO A CA 1
ATOM 686 C C . PRO A 1 91 ? -4.697 2.155 19.698 1.00 84.56 91 PRO A C 1
ATOM 688 O O . PRO A 1 91 ? -3.710 1.726 19.094 1.00 84.56 91 PRO A O 1
ATOM 691 N N . PHE A 1 92 ? -5.927 1.667 19.494 1.00 87.12 92 PHE A N 1
ATOM 692 C CA . PHE A 1 92 ? -6.207 0.597 18.537 1.00 87.12 92 PHE A CA 1
ATOM 693 C C . PHE A 1 92 ? -6.045 1.103 17.105 1.00 87.12 92 PHE A C 1
ATOM 695 O O . PHE A 1 92 ? -5.337 0.482 16.312 1.00 87.12 92 PHE A O 1
ATOM 702 N N . GLU A 1 93 ? -6.628 2.262 16.790 1.00 87.75 93 GLU A N 1
ATOM 703 C CA . GLU A 1 93 ? -6.492 2.891 15.473 1.00 87.75 93 GLU A CA 1
ATOM 704 C C . GLU A 1 93 ? -5.035 3.231 15.147 1.00 87.75 93 GLU A C 1
ATOM 706 O O . GLU A 1 93 ? -4.572 2.988 14.031 1.00 87.75 93 GLU A O 1
ATOM 711 N N . THR A 1 94 ? -4.268 3.703 16.133 1.00 90.25 94 THR A N 1
ATOM 712 C CA . THR A 1 94 ? -2.835 3.985 15.978 1.00 90.25 94 THR A CA 1
ATOM 713 C C . THR A 1 94 ? -2.054 2.724 15.613 1.00 90.25 94 THR A C 1
ATOM 715 O O . THR A 1 94 ? -1.216 2.759 14.708 1.00 90.25 94 THR A O 1
ATOM 718 N N . MET A 1 95 ? -2.333 1.593 16.270 1.00 89.62 95 MET A N 1
ATOM 719 C CA . MET A 1 95 ? -1.676 0.321 15.955 1.00 89.62 95 MET A CA 1
ATOM 720 C C . MET A 1 95 ? -2.073 -0.192 14.564 1.00 89.62 95 MET A C 1
ATOM 722 O O . MET A 1 95 ? -1.211 -0.650 13.809 1.00 89.62 95 MET A O 1
ATOM 726 N N . ILE A 1 96 ? -3.353 -0.069 14.194 1.00 92.06 96 ILE A N 1
ATOM 727 C CA . ILE A 1 96 ? -3.849 -0.439 12.860 1.00 92.06 96 ILE A CA 1
ATOM 728 C C . ILE A 1 96 ? -3.150 0.405 11.788 1.00 92.06 96 ILE A C 1
ATOM 730 O O . ILE A 1 96 ? -2.570 -0.148 10.852 1.00 92.06 96 ILE A O 1
ATOM 734 N N . SER A 1 97 ? -3.126 1.729 11.962 1.00 90.56 97 SER A N 1
ATOM 735 C CA . SER A 1 97 ? -2.471 2.671 11.048 1.00 90.56 97 SER A CA 1
ATOM 736 C C . SER A 1 97 ? -0.970 2.405 10.933 1.00 90.56 97 SER A C 1
ATOM 738 O O . SER A 1 97 ? -0.419 2.358 9.831 1.00 90.56 97 SER A O 1
ATOM 740 N N . TRP A 1 98 ? -0.286 2.161 12.054 1.00 92.06 98 TRP A N 1
ATOM 741 C CA . TRP A 1 98 ? 1.126 1.782 12.046 1.00 92.06 98 TRP A CA 1
ATOM 742 C C . TRP A 1 98 ? 1.365 0.493 11.249 1.00 92.06 98 TRP A C 1
ATOM 744 O O . TRP A 1 98 ? 2.314 0.430 10.457 1.00 92.06 98 TRP A O 1
ATOM 754 N N . GLY A 1 99 ? 0.497 -0.509 11.416 1.00 92.56 99 GLY A N 1
ATOM 755 C CA . GLY A 1 99 ? 0.543 -1.769 10.680 1.00 92.56 99 GLY A CA 1
ATOM 756 C C . GLY A 1 99 ? 0.387 -1.566 9.172 1.00 92.56 99 GLY A C 1
ATOM 757 O O . GLY A 1 99 ? 1.269 -1.967 8.410 1.00 92.56 99 GLY A O 1
ATOM 758 N N . GLU A 1 100 ? -0.680 -0.888 8.738 1.00 90.25 100 GLU A N 1
ATOM 759 C CA . GLU A 1 100 ? -0.962 -0.622 7.316 1.00 90.25 100 GLU A CA 1
ATOM 760 C C . GLU A 1 100 ? 0.141 0.209 6.647 1.00 90.25 100 GLU A C 1
ATOM 762 O O . GLU A 1 100 ? 0.632 -0.130 5.563 1.00 90.25 100 GLU A O 1
ATOM 767 N N . ARG A 1 101 ? 0.633 1.250 7.330 1.00 90.44 101 ARG A N 1
ATOM 768 C CA . ARG A 1 101 ? 1.735 2.080 6.821 1.00 90.44 101 ARG A CA 1
ATOM 769 C C . ARG A 1 101 ? 3.041 1.302 6.728 1.00 90.44 101 ARG A C 1
ATOM 771 O O . ARG A 1 101 ? 3.810 1.516 5.791 1.00 90.44 101 ARG A O 1
ATOM 778 N N . SER A 1 102 ? 3.313 0.404 7.673 1.00 91.06 102 SER A N 1
ATOM 779 C CA . SER A 1 102 ? 4.507 -0.449 7.638 1.00 91.06 102 SER A CA 1
ATOM 780 C C . SER A 1 102 ? 4.454 -1.451 6.483 1.00 91.06 102 SER A C 1
ATOM 782 O O . SER A 1 102 ? 5.451 -1.620 5.779 1.00 91.06 102 SER A O 1
ATOM 784 N N . ILE A 1 103 ? 3.287 -2.058 6.239 1.00 91.38 103 ILE A N 1
ATOM 785 C CA . ILE A 1 103 ? 3.055 -2.968 5.106 1.00 91.38 103 ILE A CA 1
ATOM 786 C C . ILE A 1 103 ? 3.231 -2.218 3.780 1.00 91.38 103 ILE A C 1
ATOM 788 O O . ILE A 1 103 ? 3.992 -2.659 2.917 1.00 91.38 103 ILE A O 1
ATOM 792 N N . SER A 1 104 ? 2.606 -1.046 3.649 1.00 89.62 104 SER A N 1
ATOM 793 C CA . SER A 1 104 ? 2.691 -0.210 2.447 1.00 89.62 104 SER A CA 1
ATOM 794 C C . SER A 1 104 ? 4.132 0.195 2.130 1.00 89.62 104 SER A C 1
ATOM 796 O O . SER A 1 104 ? 4.582 0.040 0.998 1.00 89.62 104 SER A O 1
ATOM 798 N N . LYS A 1 105 ? 4.910 0.627 3.132 1.00 88.75 105 LYS A N 1
ATOM 799 C CA . LYS A 1 105 ? 6.338 0.947 2.946 1.00 88.75 105 LYS A CA 1
ATOM 800 C C . LYS A 1 105 ? 7.160 -0.262 2.514 1.00 88.75 105 LYS A C 1
ATOM 802 O O . LYS A 1 105 ? 8.043 -0.120 1.679 1.00 88.75 105 LYS A O 1
ATOM 807 N N . ALA A 1 106 ? 6.891 -1.437 3.078 1.00 88.62 106 ALA A N 1
ATOM 808 C CA . ALA A 1 106 ? 7.654 -2.641 2.770 1.00 88.62 106 ALA A CA 1
ATOM 809 C C . ALA A 1 106 ? 7.380 -3.185 1.357 1.00 88.62 106 ALA A C 1
ATOM 811 O O . ALA A 1 106 ? 8.295 -3.730 0.746 1.00 88.62 106 ALA A O 1
ATOM 812 N N . ILE A 1 107 ? 6.149 -3.050 0.847 1.00 87.69 107 ILE A N 1
ATOM 813 C CA . ILE A 1 107 ? 5.757 -3.560 -0.478 1.00 87.69 107 ILE A CA 1
ATOM 814 C C . ILE A 1 107 ? 5.956 -2.501 -1.567 1.00 87.69 107 ILE A C 1
ATOM 816 O O . ILE A 1 107 ? 6.610 -2.759 -2.570 1.00 87.69 107 ILE A O 1
ATOM 820 N N . LEU A 1 108 ? 5.385 -1.309 -1.378 1.00 86.19 108 LEU A N 1
ATOM 821 C CA . LEU A 1 108 ? 5.342 -0.251 -2.393 1.00 86.19 108 LEU A CA 1
ATOM 822 C C . LEU A 1 108 ? 6.526 0.719 -2.296 1.00 86.19 108 LEU A C 1
ATOM 824 O O . LEU A 1 108 ? 6.696 1.551 -3.183 1.00 86.19 108 LEU A O 1
ATOM 828 N N . GLY A 1 109 ? 7.310 0.663 -1.213 1.00 84.88 109 GLY A N 1
ATOM 829 C CA . GLY A 1 109 ? 8.405 1.600 -0.943 1.00 84.88 109 GLY A CA 1
ATOM 830 C C . GLY A 1 109 ? 7.962 2.929 -0.323 1.00 84.88 109 GLY A C 1
ATOM 831 O O . GLY A 1 109 ? 8.800 3.734 0.073 1.00 84.88 109 GLY A O 1
ATOM 832 N N . GLY A 1 110 ? 6.655 3.163 -0.176 1.00 82.75 110 GLY A N 1
ATOM 833 C CA . GLY A 1 110 ? 6.118 4.386 0.412 1.00 82.75 110 GLY A CA 1
ATOM 834 C C . GLY A 1 110 ? 4.605 4.336 0.629 1.00 82.75 110 GLY A C 1
ATOM 835 O O . GLY A 1 110 ? 3.939 3.410 0.181 1.00 82.75 110 GLY A O 1
ATOM 836 N N . THR A 1 111 ? 4.056 5.336 1.326 1.00 73.62 111 THR A N 1
ATOM 837 C CA . THR A 1 111 ? 2.620 5.391 1.685 1.00 73.62 111 THR A CA 1
ATOM 838 C C . THR A 1 111 ? 1.816 6.386 0.848 1.00 73.62 111 THR A C 1
ATOM 840 O O . THR A 1 111 ? 0.658 6.135 0.551 1.00 73.62 111 THR A O 1
ATOM 843 N N . LEU A 1 112 ? 2.427 7.491 0.408 1.00 66.50 112 LEU A N 1
ATOM 844 C CA . LEU A 1 112 ? 1.716 8.636 -0.188 1.00 66.50 112 LEU A CA 1
ATOM 845 C C . LEU A 1 112 ? 1.039 8.388 -1.540 1.00 66.50 112 LEU A C 1
ATOM 847 O O . LEU A 1 112 ? 0.198 9.173 -1.955 1.00 66.50 112 LEU A O 1
ATOM 851 N N . THR A 1 113 ? 1.389 7.307 -2.234 1.00 61.59 113 THR A N 1
ATOM 852 C CA . THR A 1 113 ? 0.721 6.920 -3.487 1.00 61.59 113 THR A CA 1
ATOM 853 C C . THR A 1 113 ? -0.555 6.108 -3.256 1.00 61.59 113 THR A C 1
ATOM 855 O O . THR A 1 113 ? -1.234 5.778 -4.222 1.00 61.59 113 THR A O 1
ATOM 858 N N . THR A 1 114 ? -0.852 5.748 -2.002 1.00 62.12 114 THR A N 1
ATOM 859 C CA . THR A 1 114 ? -2.026 4.947 -1.601 1.00 62.12 114 THR A CA 1
ATOM 860 C C . THR A 1 114 ? -2.842 5.665 -0.524 1.00 62.12 114 THR A C 1
ATOM 862 O O . THR A 1 114 ? -4.064 5.648 -0.571 1.00 62.12 114 THR A O 1
ATOM 865 N N . GLU A 1 115 ? -2.174 6.364 0.395 1.00 63.38 115 GLU A N 1
ATOM 866 C CA . GLU A 1 115 ? -2.781 7.217 1.416 1.00 63.38 115 GLU A CA 1
ATOM 867 C C . GLU A 1 115 ? -2.352 8.669 1.173 1.00 63.38 115 GLU A C 1
ATOM 869 O O . GLU A 1 115 ? -1.208 9.046 1.450 1.00 63.38 115 GLU A O 1
ATOM 874 N N . ALA A 1 116 ? -3.256 9.500 0.656 1.00 59.09 116 ALA A N 1
ATOM 875 C CA . ALA A 1 116 ? -3.046 10.941 0.641 1.00 59.09 116 ALA A CA 1
ATOM 876 C C . ALA A 1 116 ? -3.216 11.454 2.078 1.00 59.09 116 ALA A C 1
ATOM 878 O O . ALA A 1 116 ? -4.332 11.587 2.564 1.00 59.09 116 ALA A O 1
ATOM 879 N N . GLY A 1 117 ? -2.114 11.678 2.797 1.00 59.66 117 GLY A N 1
ATOM 880 C CA . GLY A 1 117 ? -2.198 12.373 4.083 1.00 59.66 117 GLY A CA 1
ATOM 881 C C . GLY A 1 117 ? -2.666 13.818 3.882 1.00 59.66 117 GLY A C 1
ATOM 882 O O . GLY A 1 117 ? -2.409 14.391 2.823 1.00 59.66 117 GLY A O 1
ATOM 883 N N . ASP A 1 118 ? -3.230 14.438 4.924 1.00 57.31 118 ASP A N 1
ATOM 884 C CA . ASP A 1 118 ? -3.716 15.837 4.924 1.00 57.31 118 ASP A CA 1
ATOM 885 C C . ASP A 1 118 ? -2.672 16.885 4.479 1.00 57.31 118 ASP A C 1
ATOM 887 O O . ASP A 1 118 ? -2.989 18.048 4.250 1.00 57.31 118 ASP A O 1
ATOM 891 N N . LYS A 1 119 ? -1.397 16.486 4.362 1.00 58.38 119 LYS A N 1
ATOM 892 C CA . LYS A 1 119 ? -0.257 17.324 3.959 1.00 58.38 119 LYS A CA 1
ATOM 893 C C . LYS A 1 119 ? 0.577 16.713 2.821 1.00 58.38 119 LYS A C 1
ATOM 895 O O . LYS A 1 119 ? 1.789 16.919 2.757 1.00 58.38 119 LYS A O 1
ATOM 900 N N . GLY A 1 120 ? -0.021 15.902 1.950 1.00 58.00 120 GLY A N 1
ATOM 901 C CA . GLY A 1 120 ? 0.681 15.293 0.816 1.00 58.00 120 GLY A CA 1
ATOM 902 C C . GLY A 1 120 ? 0.924 16.281 -0.330 1.00 58.00 120 GLY A C 1
ATOM 903 O O . GLY A 1 120 ? 0.033 16.516 -1.138 1.00 58.00 120 GLY A O 1
ATOM 904 N N . ALA A 1 121 ? 2.135 16.834 -0.449 1.00 70.56 121 ALA A N 1
ATOM 905 C CA . ALA A 1 121 ? 2.522 17.625 -1.621 1.00 70.56 121 ALA A CA 1
ATOM 906 C C . ALA A 1 121 ? 2.659 16.736 -2.874 1.00 70.56 121 ALA A C 1
ATOM 908 O O . ALA A 1 121 ? 3.221 15.641 -2.805 1.00 70.56 121 ALA A O 1
ATOM 909 N N . ARG A 1 122 ? 2.209 17.227 -4.039 1.00 67.94 122 ARG A N 1
ATOM 910 C CA . ARG A 1 122 ? 2.268 16.502 -5.328 1.00 67.94 122 ARG A CA 1
ATOM 911 C C . ARG A 1 122 ? 3.682 16.016 -5.680 1.00 67.94 122 ARG A C 1
ATOM 913 O O . ARG A 1 122 ? 3.839 14.894 -6.150 1.00 67.94 122 ARG A O 1
ATOM 920 N N . SER A 1 123 ? 4.701 16.816 -5.366 1.00 69.00 123 SER A N 1
ATOM 921 C CA . SER A 1 123 ? 6.117 16.470 -5.551 1.00 69.00 123 SER A CA 1
ATOM 922 C C . SER A 1 123 ? 6.556 15.254 -4.728 1.00 69.00 123 SER A C 1
ATOM 924 O O . SER A 1 123 ? 7.350 14.442 -5.190 1.00 69.00 123 SER A O 1
ATOM 926 N N . LEU A 1 124 ? 6.007 15.075 -3.525 1.00 71.62 124 LEU A N 1
ATOM 927 C CA . LEU A 1 124 ? 6.331 13.940 -2.662 1.00 71.62 124 LEU A CA 1
ATOM 928 C C . LEU A 1 124 ? 5.693 12.640 -3.184 1.00 71.62 124 LEU A C 1
ATOM 930 O O . LEU A 1 124 ? 6.279 11.563 -3.069 1.00 71.62 124 LEU A O 1
ATOM 934 N N . GLY A 1 125 ? 4.523 12.749 -3.823 1.00 76.56 125 GLY A N 1
ATOM 935 C CA . GLY A 1 125 ? 3.882 11.644 -4.540 1.00 76.56 125 GLY A CA 1
ATOM 936 C C . GLY A 1 125 ? 4.687 11.172 -5.756 1.00 76.56 125 GLY A C 1
ATOM 937 O O . GLY A 1 125 ? 4.794 9.966 -5.980 1.00 76.56 125 GLY A O 1
ATOM 938 N N . GLU A 1 126 ? 5.303 12.097 -6.500 1.00 79.50 126 GLU A N 1
ATOM 939 C CA . GLU A 1 126 ? 6.182 11.769 -7.634 1.00 79.50 126 GLU A CA 1
ATOM 940 C C . GLU A 1 126 ? 7.422 10.985 -7.184 1.00 79.50 126 GLU A C 1
ATOM 942 O O . GLU A 1 126 ? 7.708 9.933 -7.758 1.00 79.50 126 GLU A O 1
ATOM 947 N N . VAL A 1 127 ? 8.079 11.409 -6.096 1.00 81.38 127 VAL A N 1
ATOM 948 C CA . VAL A 1 127 ? 9.221 10.682 -5.503 1.00 81.38 127 VAL A CA 1
ATOM 949 C C . VAL A 1 127 ? 8.819 9.267 -5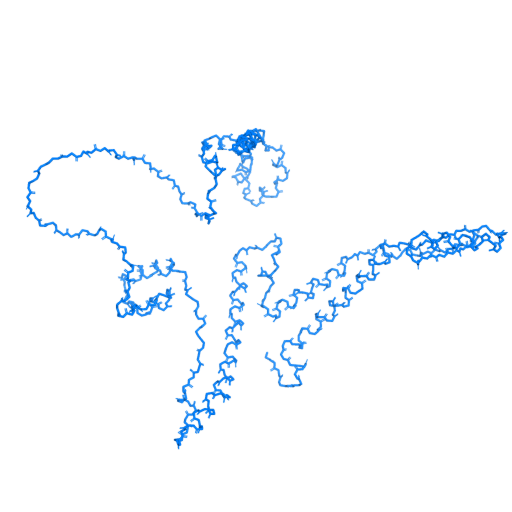.078 1.00 81.38 127 VAL A C 1
ATOM 951 O O . VAL A 1 127 ? 9.520 8.298 -5.353 1.00 81.38 127 VAL A O 1
ATOM 954 N N . HIS A 1 128 ? 7.653 9.101 -4.448 1.00 81.00 128 HIS A N 1
ATOM 955 C CA . HIS A 1 128 ? 7.165 7.771 -4.068 1.00 81.00 128 HIS A CA 1
ATOM 956 C C . HIS A 1 128 ? 6.861 6.881 -5.282 1.00 81.00 128 HIS A C 1
ATOM 958 O O . HIS A 1 128 ? 7.012 5.660 -5.211 1.00 81.00 128 HIS A O 1
ATOM 964 N N . ASN A 1 129 ? 6.419 7.471 -6.393 1.00 82.62 129 ASN A N 1
ATOM 965 C CA . ASN A 1 129 ? 6.197 6.733 -7.630 1.00 82.62 129 ASN A CA 1
ATOM 966 C C . ASN A 1 129 ? 7.521 6.320 -8.295 1.00 82.62 129 ASN A C 1
ATOM 968 O O . ASN A 1 129 ? 7.604 5.236 -8.867 1.00 82.62 129 ASN A O 1
ATOM 972 N N . GLU A 1 130 ? 8.569 7.136 -8.177 1.00 85.56 130 GLU A N 1
ATOM 973 C CA . GLU A 1 130 ? 9.922 6.765 -8.603 1.00 85.56 130 GLU A CA 1
ATOM 974 C C . GLU A 1 130 ? 10.440 5.556 -7.815 1.00 85.56 130 GLU A C 1
ATOM 976 O O . GLU A 1 130 ? 10.812 4.555 -8.424 1.00 85.56 130 GLU A O 1
ATOM 981 N N . VAL A 1 131 ? 10.320 5.562 -6.482 1.00 88.06 131 VAL A N 1
ATOM 982 C CA . VAL A 1 131 ? 10.682 4.401 -5.641 1.00 88.06 131 VAL A CA 1
ATOM 983 C C . VAL A 1 131 ? 9.897 3.148 -6.049 1.00 88.06 131 VAL A C 1
ATOM 985 O O . VAL A 1 131 ? 10.456 2.055 -6.150 1.00 88.06 131 VAL A O 1
ATOM 988 N N . ARG A 1 132 ? 8.600 3.288 -6.346 1.00 85.62 132 ARG A N 1
ATOM 989 C CA . ARG A 1 132 ? 7.779 2.171 -6.838 1.00 85.62 132 ARG A CA 1
ATOM 990 C C . ARG A 1 132 ? 8.319 1.609 -8.160 1.00 85.62 132 ARG A C 1
ATOM 992 O O . ARG A 1 132 ? 8.357 0.389 -8.334 1.00 85.62 132 ARG A O 1
ATOM 999 N N . ARG A 1 133 ? 8.745 2.472 -9.088 1.00 88.56 133 ARG A N 1
ATOM 1000 C CA . ARG A 1 133 ? 9.369 2.059 -10.358 1.00 88.56 133 ARG A CA 1
ATOM 1001 C C . ARG A 1 133 ? 10.720 1.383 -10.128 1.00 88.56 133 ARG A C 1
ATOM 1003 O O . ARG A 1 133 ? 10.992 0.375 -10.770 1.00 88.56 133 ARG A O 1
ATOM 1010 N N . GLU A 1 134 ? 11.530 1.856 -9.185 1.00 89.19 134 GLU A N 1
ATOM 1011 C CA . GLU A 1 134 ? 12.794 1.198 -8.828 1.00 89.19 134 GLU A CA 1
ATOM 1012 C C . GLU A 1 134 ? 12.580 -0.230 -8.305 1.00 89.19 134 GLU A C 1
ATOM 1014 O O . GLU A 1 134 ? 13.302 -1.152 -8.702 1.00 89.19 134 GLU A O 1
ATOM 1019 N N . ILE A 1 135 ? 11.562 -0.433 -7.460 1.00 89.56 135 ILE A N 1
ATOM 1020 C CA . ILE A 1 135 ? 11.175 -1.762 -6.962 1.00 89.56 135 ILE A CA 1
ATOM 1021 C C . ILE A 1 135 ? 10.731 -2.653 -8.126 1.00 89.56 135 ILE A C 1
ATOM 1023 O O . ILE A 1 135 ? 11.263 -3.752 -8.284 1.00 89.56 135 ILE A O 1
ATOM 1027 N N . ARG A 1 136 ? 9.843 -2.156 -8.998 1.00 90.75 136 ARG A N 1
ATOM 1028 C CA . ARG A 1 136 ? 9.415 -2.869 -10.215 1.00 90.75 136 ARG A CA 1
ATOM 1029 C C . ARG A 1 136 ? 10.614 -3.296 -11.063 1.00 90.75 136 ARG A C 1
ATOM 1031 O O . ARG A 1 136 ? 10.695 -4.445 -11.488 1.00 90.75 136 ARG A O 1
ATOM 1038 N N . ASP A 1 137 ? 11.558 -2.395 -11.301 1.00 91.44 137 ASP A N 1
ATOM 1039 C CA . ASP A 1 137 ? 12.738 -2.665 -12.120 1.00 91.44 137 ASP A CA 1
ATOM 1040 C C . ASP A 1 137 ? 13.672 -3.690 -11.456 1.00 91.44 137 ASP A C 1
ATOM 1042 O O . ASP A 1 137 ? 14.282 -4.522 -12.131 1.00 91.44 137 ASP A O 1
ATOM 1046 N N . SER A 1 138 ? 13.783 -3.671 -10.126 1.00 90.12 138 SER A N 1
ATOM 1047 C CA . SER A 1 138 ? 14.477 -4.710 -9.356 1.00 90.12 138 SER A CA 1
ATOM 1048 C C . SER A 1 138 ? 13.806 -6.081 -9.511 1.00 90.12 138 SER A C 1
ATOM 1050 O O . SER A 1 138 ? 14.491 -7.086 -9.727 1.00 90.12 138 SER A O 1
ATOM 1052 N N . ASP A 1 139 ? 12.479 -6.139 -9.454 1.00 91.25 139 ASP A N 1
ATOM 1053 C CA . ASP A 1 139 ? 11.715 -7.379 -9.610 1.00 91.25 139 ASP A CA 1
ATOM 1054 C C . ASP A 1 139 ? 11.818 -7.932 -11.036 1.00 91.25 139 ASP A C 1
ATOM 1056 O O . ASP A 1 139 ? 12.099 -9.117 -11.227 1.00 91.25 139 ASP A O 1
ATOM 1060 N N . LEU A 1 140 ? 11.723 -7.068 -12.049 1.00 92.38 140 LEU A N 1
ATOM 1061 C CA . LEU A 1 140 ? 11.915 -7.447 -13.451 1.00 92.38 140 LEU A CA 1
ATOM 1062 C C . LEU A 1 140 ? 13.320 -8.000 -13.714 1.00 92.38 140 LEU A C 1
ATOM 1064 O O . LEU A 1 140 ? 13.461 -8.965 -14.464 1.00 92.38 140 LEU A O 1
ATOM 1068 N N . ARG A 1 141 ? 14.366 -7.462 -13.071 1.00 90.75 141 ARG A N 1
ATOM 1069 C CA . ARG A 1 141 ? 15.725 -8.033 -13.163 1.00 90.75 141 ARG A CA 1
ATOM 1070 C C . ARG A 1 141 ? 15.804 -9.438 -12.561 1.00 90.75 141 ARG A C 1
ATOM 1072 O O . ARG A 1 141 ? 16.463 -10.303 -13.137 1.00 90.75 141 ARG A O 1
ATOM 1079 N N . GLN A 1 142 ? 15.137 -9.684 -11.432 1.00 90.06 142 GLN A N 1
ATOM 1080 C CA . GLN A 1 142 ? 15.091 -11.010 -10.799 1.00 90.06 142 GLN A CA 1
ATOM 1081 C C . GLN A 1 142 ? 14.315 -12.023 -11.657 1.00 90.06 142 GLN A C 1
ATOM 1083 O O . GLN A 1 142 ? 14.763 -13.160 -11.840 1.00 90.06 142 GLN A O 1
ATOM 1088 N N . LEU A 1 143 ? 13.197 -11.598 -12.251 1.00 92.38 143 LEU A N 1
ATOM 1089 C CA . LEU A 1 143 ? 12.431 -12.408 -13.198 1.00 92.38 143 LEU A CA 1
ATOM 1090 C C . LEU A 1 143 ? 13.236 -12.703 -14.464 1.00 92.38 143 LEU A C 1
ATOM 1092 O O . LEU A 1 143 ? 13.324 -13.858 -14.869 1.00 92.38 143 LEU A O 1
ATOM 1096 N N . ALA A 1 144 ? 13.895 -11.699 -15.047 1.00 92.25 144 ALA A N 1
ATOM 1097 C CA . ALA A 1 144 ? 14.749 -11.882 -16.218 1.00 92.25 144 ALA A CA 1
ATOM 1098 C C . ALA A 1 144 ? 15.887 -12.870 -15.933 1.00 92.25 144 ALA A C 1
ATOM 1100 O O . ALA A 1 144 ? 16.185 -13.718 -16.770 1.00 92.25 144 ALA A O 1
ATOM 1101 N N . ALA A 1 145 ? 16.511 -12.808 -14.753 1.00 90.50 145 ALA A N 1
ATOM 1102 C CA . ALA A 1 145 ? 17.537 -13.772 -14.362 1.00 90.50 145 ALA A CA 1
ATOM 1103 C C . ALA A 1 145 ? 16.985 -15.207 -14.315 1.00 90.50 145 ALA A C 1
ATOM 1105 O O . ALA A 1 145 ? 17.628 -16.126 -14.820 1.00 90.50 145 ALA A O 1
ATOM 1106 N N . THR A 1 146 ? 15.782 -15.383 -13.766 1.00 92.44 146 THR A N 1
ATOM 1107 C CA . THR A 1 146 ? 15.110 -16.687 -13.673 1.00 92.44 146 THR A CA 1
ATOM 1108 C C . THR A 1 146 ? 14.729 -17.214 -15.056 1.00 92.44 146 THR A C 1
ATOM 1110 O O . THR A 1 146 ? 15.096 -18.330 -15.401 1.00 92.44 146 THR A O 1
ATOM 1113 N N . LEU A 1 147 ? 14.091 -16.397 -15.899 1.00 92.94 147 LEU A N 1
ATOM 1114 C CA . LEU A 1 147 ? 13.717 -16.775 -17.267 1.00 92.94 147 LEU A CA 1
ATOM 1115 C C . LEU A 1 147 ? 14.942 -17.125 -18.119 1.00 92.94 147 LEU A C 1
ATOM 1117 O O . LEU A 1 147 ? 14.946 -18.125 -18.831 1.00 92.94 147 LEU A O 1
ATOM 1121 N N . ASN A 1 148 ? 16.015 -16.342 -18.026 1.00 91.94 148 ASN A N 1
ATOM 1122 C CA . ASN A 1 148 ? 17.227 -16.620 -18.792 1.00 91.94 148 ASN A CA 1
ATOM 1123 C C . ASN A 1 148 ? 17.914 -17.920 -18.344 1.00 91.94 148 ASN A C 1
ATOM 1125 O O . ASN A 1 148 ? 18.421 -18.663 -19.183 1.00 91.94 148 ASN A O 1
ATOM 1129 N N . ARG A 1 149 ? 17.907 -18.210 -17.036 1.00 88.88 149 ARG A N 1
ATOM 1130 C CA . ARG A 1 149 ? 18.508 -19.423 -16.469 1.00 88.88 149 ARG A CA 1
ATOM 1131 C C . ARG A 1 149 ? 17.667 -20.675 -16.725 1.00 88.88 149 ARG A C 1
ATOM 1133 O O . ARG A 1 149 ? 18.229 -21.695 -17.104 1.00 88.88 149 ARG A O 1
ATOM 1140 N N . ASP A 1 150 ? 16.357 -20.593 -16.510 1.00 92.12 150 ASP A N 1
ATOM 1141 C CA . ASP A 1 150 ? 15.482 -21.770 -16.419 1.00 92.12 150 ASP A CA 1
ATOM 1142 C C . ASP A 1 150 ? 14.663 -22.021 -17.689 1.00 92.12 150 ASP A C 1
ATOM 1144 O O . ASP A 1 150 ? 14.170 -23.128 -17.881 1.00 92.12 150 ASP A O 1
ATOM 1148 N N . LEU A 1 151 ? 14.528 -21.029 -18.573 1.00 91.62 151 LEU A N 1
ATOM 1149 C CA . LEU A 1 151 ? 13.790 -21.169 -19.831 1.00 91.62 151 LEU A CA 1
ATOM 1150 C C . LEU A 1 151 ? 14.714 -21.037 -21.043 1.00 91.62 151 LEU A C 1
ATOM 1152 O O . LEU A 1 151 ? 14.803 -21.954 -21.857 1.00 91.62 151 LEU A O 1
ATOM 1156 N N . VAL A 1 152 ? 15.432 -19.918 -21.162 1.00 90.06 152 VAL A N 1
ATOM 1157 C CA . VAL A 1 152 ? 16.224 -19.623 -22.369 1.00 90.06 152 VAL A CA 1
ATOM 1158 C C . VAL A 1 152 ? 17.403 -20.580 -22.511 1.00 90.06 152 VAL A C 1
ATOM 1160 O O . VAL A 1 152 ? 17.613 -21.139 -23.588 1.00 90.06 152 VAL A O 1
ATOM 1163 N N . TYR A 1 153 ? 18.149 -20.807 -21.427 1.00 89.12 153 TYR A N 1
ATOM 1164 C CA . TYR A 1 153 ? 19.288 -21.719 -21.454 1.00 89.12 153 TYR A CA 1
ATOM 1165 C C . TYR A 1 153 ? 18.888 -23.165 -21.798 1.00 89.12 153 TYR A C 1
ATOM 1167 O O . TYR A 1 153 ? 19.462 -23.703 -22.747 1.00 89.12 153 TYR A O 1
ATOM 1175 N N . PRO A 1 154 ? 17.892 -23.793 -21.137 1.00 90.25 154 PRO A N 1
ATOM 1176 C CA . PRO A 1 154 ? 17.480 -25.150 -21.488 1.00 90.25 154 PRO A CA 1
ATOM 1177 C C . PRO A 1 154 ? 16.945 -25.270 -22.914 1.00 90.25 154 PRO A C 1
ATOM 1179 O O . PRO A 1 154 ? 17.294 -26.220 -23.607 1.00 90.25 154 PRO A O 1
ATOM 1182 N N . LEU A 1 155 ? 16.158 -24.300 -23.395 1.00 89.62 155 LEU A N 1
ATOM 1183 C CA . LEU A 1 155 ? 15.669 -24.315 -24.777 1.00 89.62 155 LEU A CA 1
ATOM 1184 C C . LEU A 1 155 ? 16.819 -24.264 -25.785 1.00 89.62 155 LEU A C 1
ATOM 1186 O O . LEU A 1 155 ? 16.821 -25.024 -26.750 1.00 89.62 155 LEU A O 1
ATOM 1190 N N . TYR A 1 156 ? 17.816 -23.410 -25.562 1.00 87.94 156 TYR A N 1
ATOM 1191 C CA . TYR A 1 156 ? 18.981 -23.350 -26.440 1.00 87.94 156 TYR A CA 1
ATOM 1192 C C . TYR A 1 156 ? 19.800 -24.648 -26.388 1.00 87.94 156 TYR A C 1
ATOM 1194 O O . TYR A 1 156 ? 20.195 -25.175 -27.429 1.00 87.94 156 TYR A O 1
ATOM 1202 N N . ALA A 1 157 ? 20.000 -25.195 -25.187 1.00 88.06 157 ALA A N 1
ATOM 1203 C CA . ALA A 1 157 ? 20.758 -26.423 -24.972 1.00 88.06 157 ALA A CA 1
ATOM 1204 C C . ALA A 1 157 ? 20.102 -27.659 -25.601 1.00 88.06 157 ALA A C 1
ATOM 1206 O O . ALA A 1 157 ? 20.799 -28.530 -26.107 1.00 88.06 157 ALA A O 1
ATOM 1207 N N . LEU A 1 158 ? 18.769 -27.735 -25.594 1.00 89.56 158 LEU A N 1
ATOM 1208 C CA . LEU A 1 158 ? 18.032 -28.857 -26.179 1.00 89.56 158 LEU A CA 1
ATOM 1209 C C . LEU A 1 158 ? 17.987 -28.808 -27.710 1.00 89.56 158 LEU A C 1
ATOM 1211 O O . LEU A 1 158 ? 17.922 -29.853 -28.349 1.00 89.56 158 LEU A O 1
ATOM 1215 N N . ASN A 1 159 ? 18.013 -27.611 -28.302 1.00 89.50 159 ASN A N 1
ATOM 1216 C CA . ASN A 1 159 ? 17.875 -27.431 -29.750 1.00 89.50 159 ASN A CA 1
ATOM 1217 C C . ASN A 1 159 ? 19.215 -27.305 -30.492 1.00 89.50 159 ASN A C 1
ATOM 1219 O O . ASN A 1 159 ? 19.227 -27.258 -31.721 1.00 89.50 159 ASN A O 1
ATOM 1223 N N . THR A 1 160 ? 20.348 -27.229 -29.786 1.00 83.00 160 THR A N 1
ATOM 1224 C CA . THR A 1 160 ? 21.665 -27.053 -30.412 1.00 83.00 160 THR A CA 1
ATOM 1225 C C . THR A 1 160 ? 22.680 -28.070 -29.898 1.00 83.00 160 THR A C 1
ATOM 1227 O O . THR A 1 160 ? 22.780 -28.326 -28.707 1.00 83.00 160 THR A O 1
ATOM 1230 N N . ALA A 1 161 ? 23.472 -28.640 -30.810 1.00 78.44 161 ALA A N 1
ATOM 1231 C CA . ALA A 1 161 ? 24.559 -29.568 -30.475 1.00 78.44 161 ALA A CA 1
ATOM 1232 C C . ALA A 1 161 ? 25.907 -28.859 -30.209 1.00 78.44 161 ALA A C 1
ATOM 1234 O O . ALA A 1 161 ? 26.930 -29.513 -30.014 1.00 78.44 161 ALA A O 1
ATOM 1235 N N . HIS A 1 162 ? 25.932 -27.523 -30.250 1.00 79.62 162 HIS A N 1
ATOM 1236 C CA . HIS A 1 162 ? 27.152 -26.732 -30.103 1.00 79.62 162 HIS A CA 1
ATOM 1237 C C . HIS A 1 162 ? 27.509 -26.536 -28.627 1.00 79.62 162 HIS A C 1
ATOM 1239 O O . HIS A 1 162 ? 26.633 -26.429 -27.770 1.00 79.62 162 HIS A O 1
ATOM 1245 N N . ALA A 1 163 ? 28.807 -26.430 -28.331 1.00 77.06 163 ALA A N 1
ATOM 1246 C CA . ALA A 1 163 ? 29.270 -26.059 -27.000 1.00 77.06 163 ALA A CA 1
ATOM 1247 C C . ALA A 1 163 ? 28.728 -24.670 -26.623 1.00 77.06 163 ALA A C 1
ATOM 1249 O O . ALA A 1 163 ? 28.912 -23.693 -27.352 1.00 77.06 163 ALA A O 1
ATOM 1250 N N . ILE A 1 164 ? 28.040 -24.593 -25.486 1.00 77.19 164 ILE A N 1
ATOM 1251 C CA . ILE A 1 164 ? 27.286 -23.406 -25.090 1.00 77.19 164 ILE A CA 1
ATOM 1252 C C . ILE A 1 164 ? 28.193 -22.446 -24.316 1.00 77.19 164 ILE A C 1
ATOM 1254 O O . ILE A 1 164 ? 28.603 -22.735 -23.192 1.00 77.19 164 ILE A O 1
ATOM 1258 N N . ASP A 1 165 ? 28.459 -21.268 -24.881 1.00 83.06 165 ASP A N 1
ATOM 1259 C CA . ASP A 1 165 ? 29.052 -20.155 -24.136 1.00 83.06 165 ASP A CA 1
ATOM 1260 C C . ASP A 1 165 ? 27.952 -19.350 -23.427 1.00 83.06 165 ASP A C 1
ATOM 1262 O O . ASP A 1 165 ? 27.214 -18.581 -24.049 1.00 83.06 165 ASP A O 1
ATOM 1266 N N . ILE A 1 166 ? 27.881 -19.486 -22.098 1.00 78.25 166 ILE A N 1
ATOM 1267 C CA . ILE A 1 166 ? 26.900 -18.813 -21.227 1.00 78.25 166 ILE A CA 1
ATOM 1268 C C . ILE A 1 166 ? 26.913 -17.283 -21.408 1.00 78.25 166 ILE A C 1
ATOM 1270 O O . ILE A 1 166 ? 25.892 -16.610 -21.232 1.00 78.25 166 ILE A O 1
ATOM 1274 N N . ARG A 1 167 ? 28.059 -16.698 -21.778 1.00 82.50 167 ARG A N 1
ATOM 1275 C CA . ARG A 1 167 ? 28.192 -15.245 -21.962 1.00 82.50 167 ARG A CA 1
ATOM 1276 C C . ARG A 1 167 ? 27.579 -14.752 -23.269 1.00 82.50 167 ARG A C 1
ATOM 1278 O O . ARG A 1 167 ? 27.245 -13.574 -23.346 1.00 82.50 167 ARG A O 1
ATOM 1285 N N . ARG A 1 168 ? 27.418 -15.632 -24.259 1.00 83.50 168 ARG A N 1
ATOM 1286 C CA . ARG A 1 168 ? 26.885 -15.313 -25.592 1.00 83.50 168 ARG A CA 1
ATOM 1287 C C . ARG A 1 168 ? 25.439 -15.752 -25.795 1.00 83.50 168 ARG A C 1
ATOM 1289 O O . ARG A 1 168 ? 24.910 -15.562 -26.887 1.00 83.50 168 ARG A O 1
ATOM 1296 N N . LEU A 1 169 ? 24.795 -16.317 -24.772 1.00 84.31 169 LEU A N 1
ATOM 1297 C CA . LEU A 1 169 ? 23.384 -16.661 -24.881 1.00 84.31 169 LEU A CA 1
ATOM 1298 C C . LEU A 1 169 ? 22.531 -15.414 -25.138 1.00 84.31 169 LEU A C 1
ATOM 1300 O O . LEU A 1 169 ? 22.758 -14.381 -24.494 1.00 84.31 169 LEU A O 1
ATOM 1304 N N . PRO A 1 170 ? 21.511 -15.525 -26.008 1.00 86.75 170 PRO A N 1
ATOM 1305 C CA . PRO A 1 170 ? 20.474 -14.513 -26.083 1.00 86.75 170 PRO A CA 1
ATOM 1306 C C . PRO A 1 170 ? 19.826 -14.366 -24.706 1.00 86.75 170 PRO A C 1
ATOM 1308 O O . PRO A 1 170 ? 19.675 -15.339 -23.966 1.00 86.75 170 PRO A O 1
ATOM 1311 N N . ARG A 1 171 ? 19.469 -13.135 -24.345 1.00 87.75 171 ARG A N 1
ATOM 1312 C CA . ARG A 1 171 ? 18.844 -12.835 -23.058 1.00 87.75 171 ARG A CA 1
ATOM 1313 C C . ARG A 1 171 ? 17.538 -12.110 -23.281 1.00 87.75 171 ARG A C 1
ATOM 1315 O O . ARG A 1 171 ? 17.494 -11.122 -24.006 1.00 87.75 171 ARG A O 1
ATOM 1322 N N . ILE A 1 172 ? 16.504 -12.567 -22.594 1.00 89.31 172 ILE A N 1
ATOM 1323 C CA . ILE A 1 172 ? 15.281 -11.805 -22.403 1.00 89.31 172 ILE A CA 1
ATOM 1324 C C . ILE A 1 172 ? 15.630 -10.609 -21.517 1.00 89.31 172 ILE A C 1
ATOM 1326 O O . ILE A 1 172 ? 16.164 -10.772 -20.412 1.00 89.31 172 ILE A O 1
ATOM 1330 N N . CYS A 1 173 ? 15.337 -9.415 -22.021 1.00 86.56 173 CYS A N 1
ATOM 1331 C CA . CYS A 1 173 ? 15.430 -8.158 -21.299 1.00 86.56 173 CYS A CA 1
ATOM 1332 C C . CYS A 1 173 ? 14.067 -7.457 -21.321 1.00 86.56 173 CYS A C 1
ATOM 1334 O O . CYS A 1 173 ? 13.359 -7.475 -22.324 1.00 86.56 173 CYS A O 1
ATOM 1336 N N . PHE A 1 174 ? 13.700 -6.849 -20.195 1.00 87.69 174 PHE A N 1
ATOM 1337 C CA . PHE A 1 174 ? 12.508 -6.013 -20.106 1.00 87.69 174 PHE A CA 1
ATOM 1338 C C . PHE A 1 174 ? 12.896 -4.564 -20.391 1.00 87.69 174 PHE A C 1
ATOM 1340 O O . PHE A 1 174 ? 13.866 -4.058 -19.823 1.00 87.69 174 PHE A O 1
ATOM 1347 N N . GLN A 1 175 ? 12.140 -3.894 -21.257 1.00 83.12 175 GLN A N 1
ATOM 1348 C CA . GLN A 1 175 ? 12.252 -2.451 -21.443 1.00 83.12 175 GLN A CA 1
ATOM 1349 C C . GLN A 1 175 ? 11.492 -1.761 -20.308 1.00 83.12 175 GLN A C 1
ATOM 1351 O O . GLN A 1 175 ? 10.268 -1.805 -20.264 1.00 83.12 175 GLN A O 1
ATOM 1356 N N . THR A 1 176 ? 12.221 -1.170 -19.359 1.00 79.69 176 THR A N 1
ATOM 1357 C CA . THR A 1 176 ? 11.626 -0.493 -18.192 1.00 79.69 176 THR A CA 1
ATOM 1358 C C . THR A 1 176 ? 11.635 1.030 -18.287 1.00 79.69 176 THR A C 1
ATOM 1360 O O . THR A 1 176 ? 11.047 1.702 -17.438 1.00 79.69 176 THR A O 1
ATOM 1363 N N . LYS A 1 177 ? 12.284 1.579 -19.323 1.00 75.06 177 LYS A N 1
ATOM 1364 C CA . LYS A 1 177 ? 12.279 3.014 -19.603 1.00 75.06 177 LYS A CA 1
ATOM 1365 C C . LYS A 1 177 ? 10.872 3.435 -20.015 1.00 75.06 177 LYS A C 1
ATOM 1367 O O . LYS A 1 177 ? 10.347 2.947 -21.011 1.00 75.06 177 LYS A O 1
ATOM 1372 N N . GLU A 1 178 ? 10.286 4.342 -19.250 1.00 71.62 178 GLU A N 1
ATOM 1373 C CA . GLU A 1 178 ? 9.070 5.034 -19.661 1.00 71.62 178 GLU A CA 1
ATOM 1374 C C . GLU A 1 178 ? 9.459 6.223 -20.549 1.00 71.62 178 GLU A C 1
ATOM 1376 O O . GLU A 1 178 ? 10.469 6.874 -20.254 1.00 71.62 178 GLU A O 1
ATOM 1381 N N . PRO A 1 179 ? 8.699 6.510 -21.622 1.00 68.44 179 PRO A N 1
ATOM 1382 C CA . PRO A 1 179 ? 8.916 7.708 -22.419 1.00 68.44 179 PRO A CA 1
ATOM 1383 C C . PRO A 1 179 ? 8.903 8.928 -21.503 1.00 68.44 179 PRO A C 1
ATOM 1385 O O . PRO A 1 179 ? 8.002 9.084 -20.672 1.00 68.44 179 PRO A O 1
ATOM 1388 N N . GLY A 1 180 ? 9.927 9.771 -21.619 1.00 68.31 180 GLY A N 1
ATOM 1389 C CA . GLY A 1 180 ? 9.953 11.014 -20.862 1.00 68.31 180 GLY A CA 1
ATOM 1390 C C . GLY A 1 180 ? 8.858 11.959 -21.351 1.00 68.31 180 GLY A C 1
ATOM 1391 O O . GLY A 1 180 ? 8.234 11.751 -22.391 1.00 68.31 180 GLY A O 1
ATOM 1392 N N . ASP A 1 181 ? 8.630 13.031 -20.600 1.00 76.25 181 ASP A N 1
ATOM 1393 C CA . ASP A 1 181 ? 7.706 14.079 -21.021 1.00 76.25 181 ASP A CA 1
ATOM 1394 C C . ASP A 1 181 ? 8.148 14.649 -22.380 1.00 76.25 181 ASP A C 1
ATOM 1396 O O . ASP A 1 181 ? 9.208 15.278 -22.492 1.00 76.25 181 ASP A O 1
ATOM 1400 N N . ILE A 1 182 ? 7.333 14.405 -23.412 1.00 79.31 182 ILE A N 1
ATOM 1401 C CA . ILE A 1 182 ? 7.615 14.769 -24.806 1.00 79.31 182 ILE A CA 1
ATOM 1402 C C . ILE A 1 182 ? 7.916 16.264 -24.907 1.00 79.31 182 ILE A C 1
ATOM 1404 O O . ILE A 1 182 ? 8.789 16.657 -25.679 1.00 79.31 182 ILE A O 1
ATOM 1408 N N . THR A 1 183 ? 7.256 17.100 -24.100 1.00 81.31 183 THR A N 1
ATOM 1409 C CA . THR A 1 183 ? 7.476 18.551 -24.120 1.00 81.31 183 THR A CA 1
ATOM 1410 C C . THR A 1 183 ? 8.880 18.914 -23.642 1.00 81.31 183 THR A C 1
ATOM 1412 O O . THR A 1 183 ? 9.584 19.649 -24.334 1.00 81.31 183 THR A O 1
ATOM 1415 N N . LYS A 1 184 ? 9.331 18.328 -22.523 1.00 82.62 184 LYS A N 1
ATOM 1416 C CA . LYS A 1 184 ? 10.672 18.550 -21.956 1.00 82.62 184 LYS A CA 1
ATOM 1417 C C . LYS A 1 184 ? 11.767 18.020 -22.874 1.00 82.62 184 LYS A C 1
ATOM 1419 O O . LYS A 1 184 ? 12.780 18.692 -23.071 1.00 82.62 184 LYS A O 1
ATOM 1424 N N . ILE A 1 185 ? 11.556 16.838 -23.458 1.00 81.69 185 ILE A N 1
ATOM 1425 C CA . ILE A 1 185 ? 12.502 16.239 -24.407 1.00 81.69 185 ILE A CA 1
ATOM 1426 C C . ILE A 1 185 ? 12.595 17.101 -25.663 1.00 81.69 185 ILE A C 1
ATOM 1428 O O . ILE A 1 185 ? 13.697 17.446 -26.075 1.00 81.69 185 ILE A O 1
ATOM 1432 N N . THR A 1 186 ? 11.463 17.505 -26.241 1.00 82.56 186 THR A N 1
ATOM 1433 C CA . THR A 1 186 ? 11.445 18.322 -27.464 1.00 82.56 186 THR A CA 1
ATOM 1434 C C . THR A 1 186 ? 12.127 19.667 -27.232 1.00 82.56 186 THR A C 1
ATOM 1436 O O . THR A 1 186 ? 12.967 20.067 -28.034 1.00 82.56 186 THR A O 1
ATOM 1439 N N . SER A 1 187 ? 11.847 20.347 -26.112 1.00 83.94 187 SER A N 1
ATOM 1440 C CA . SER A 1 187 ? 12.524 21.608 -25.786 1.00 83.94 187 SER A CA 1
ATOM 1441 C C . SER A 1 187 ? 14.030 21.433 -25.584 1.00 83.94 187 SER A C 1
ATOM 1443 O O . SER A 1 187 ? 14.805 22.256 -26.064 1.00 83.94 187 SER A O 1
ATOM 1445 N N . ALA A 1 188 ? 14.456 20.354 -24.917 1.00 82.12 188 ALA A N 1
ATOM 1446 C CA . ALA A 1 188 ? 15.871 20.079 -24.687 1.00 82.12 188 ALA A CA 1
ATOM 1447 C C . ALA A 1 188 ? 16.601 19.732 -25.993 1.00 82.12 188 ALA A C 1
ATOM 1449 O O . ALA A 1 188 ? 17.682 20.253 -26.247 1.00 82.12 188 ALA A O 1
ATOM 1450 N N . VAL A 1 189 ? 15.993 18.908 -26.851 1.00 84.31 189 VAL A N 1
ATOM 1451 C CA . VAL A 1 189 ? 16.537 18.552 -28.170 1.00 84.31 189 VAL A CA 1
ATOM 1452 C C . VAL A 1 189 ? 16.689 19.796 -29.045 1.00 84.31 189 VAL A C 1
ATOM 1454 O O . VAL A 1 189 ? 17.747 19.975 -29.633 1.00 84.31 189 VAL A O 1
ATOM 1457 N N . MET A 1 190 ? 15.698 20.695 -29.069 1.00 83.75 190 MET A N 1
ATOM 1458 C CA . MET A 1 190 ? 15.769 21.958 -29.824 1.00 83.75 190 MET A CA 1
ATOM 1459 C C . MET A 1 190 ? 16.869 22.908 -29.325 1.00 83.75 190 MET A C 1
ATOM 1461 O O . MET A 1 190 ? 17.452 23.649 -30.111 1.00 83.75 190 MET A O 1
ATOM 1465 N N . GLN A 1 191 ? 17.154 22.918 -28.020 1.00 83.31 191 GLN A N 1
ATOM 1466 C CA . GLN A 1 191 ? 18.248 23.718 -27.459 1.00 83.31 191 GLN A CA 1
ATOM 1467 C C . GLN A 1 191 ? 19.614 23.096 -27.771 1.00 83.31 191 GLN A C 1
ATOM 1469 O O . GLN A 1 191 ? 20.543 23.800 -28.167 1.00 83.31 191 GLN A O 1
ATOM 1474 N N . LEU A 1 192 ? 19.734 21.775 -27.626 1.00 80.88 192 LEU A N 1
ATOM 1475 C CA . LEU A 1 192 ? 20.984 21.036 -27.811 1.00 80.88 192 LEU A CA 1
ATOM 1476 C C . LEU A 1 192 ? 21.362 20.844 -29.287 1.00 80.88 192 LEU A C 1
ATOM 1478 O O . LEU A 1 192 ? 22.550 20.762 -29.594 1.00 80.88 192 LEU A O 1
ATOM 1482 N N . SER A 1 193 ? 20.395 20.862 -30.209 1.00 78.44 193 SER A N 1
ATOM 1483 C CA . SER A 1 193 ? 20.640 20.757 -31.655 1.00 78.44 193 SER A CA 1
ATOM 1484 C C . SER A 1 193 ? 21.452 21.922 -32.226 1.00 78.44 193 SER A C 1
ATOM 1486 O O . SER A 1 193 ? 21.910 21.853 -33.360 1.00 78.44 193 SER A O 1
ATOM 1488 N N . THR A 1 194 ? 21.633 23.004 -31.463 1.00 77.06 194 THR A N 1
ATOM 1489 C CA . THR A 1 194 ? 22.477 24.141 -31.860 1.00 77.06 194 THR A CA 1
ATOM 1490 C C . THR A 1 194 ? 23.977 23.862 -31.722 1.00 77.06 194 THR A C 1
ATOM 1492 O O . THR A 1 194 ? 24.777 24.598 -32.295 1.00 77.06 194 THR A O 1
ATOM 1495 N N . GLY A 1 195 ? 24.374 22.806 -30.999 1.00 76.94 195 GLY A N 1
ATOM 1496 C CA . GLY A 1 195 ? 25.785 22.490 -30.744 1.00 76.94 195 GLY A CA 1
ATOM 1497 C C . GLY A 1 195 ? 26.137 21.001 -30.682 1.00 76.94 195 GLY A C 1
ATOM 1498 O O . GLY A 1 195 ? 27.294 20.679 -30.418 1.00 76.94 195 GLY A O 1
ATOM 1499 N N . MET A 1 196 ? 25.181 20.092 -30.898 1.00 83.44 196 MET A N 1
ATOM 1500 C CA . MET A 1 196 ? 25.399 18.644 -30.855 1.00 83.44 196 MET A CA 1
ATOM 1501 C C . MET A 1 196 ? 24.530 17.917 -31.887 1.00 83.44 196 MET A C 1
ATOM 1503 O O . MET A 1 196 ? 23.325 18.158 -31.964 1.00 83.44 196 MET A O 1
ATOM 1507 N N . ASP A 1 197 ? 25.128 16.976 -32.620 1.00 80.06 197 ASP A N 1
ATOM 1508 C CA . ASP A 1 197 ? 24.396 16.062 -33.499 1.00 80.06 197 ASP A CA 1
ATOM 1509 C C . ASP A 1 197 ? 23.716 14.965 -32.669 1.00 80.06 197 ASP A C 1
ATOM 1511 O O . ASP A 1 197 ? 24.375 14.154 -32.014 1.00 80.06 197 ASP A O 1
ATOM 1515 N N . ILE A 1 198 ? 22.382 14.932 -32.694 1.00 81.88 198 ILE A N 1
ATOM 1516 C CA . ILE A 1 198 ? 21.571 13.962 -31.948 1.00 81.88 198 ILE A CA 1
ATOM 1517 C C . ILE A 1 198 ? 20.994 12.931 -32.934 1.00 81.88 198 ILE A C 1
ATOM 1519 O O . ILE A 1 198 ? 20.273 13.317 -33.856 1.00 81.88 198 ILE A O 1
ATOM 1523 N N . PRO A 1 199 ? 21.255 11.619 -32.762 1.00 83.31 199 PRO A N 1
ATOM 1524 C CA . PRO A 1 199 ? 20.689 10.590 -33.635 1.00 83.31 199 PRO A CA 1
ATOM 1525 C C . PRO A 1 199 ? 19.150 10.526 -33.571 1.00 83.31 199 PRO A C 1
ATOM 1527 O O . PRO A 1 199 ? 18.580 10.422 -32.485 1.00 83.31 199 PRO A O 1
ATOM 1530 N N . ASP A 1 200 ? 18.475 10.468 -34.728 1.00 80.88 200 ASP A N 1
ATOM 1531 C CA . ASP A 1 200 ? 17.009 10.272 -34.825 1.00 80.88 200 ASP A CA 1
ATOM 1532 C C . ASP A 1 200 ? 16.504 9.027 -34.057 1.00 80.88 200 ASP A C 1
ATOM 1534 O O . ASP A 1 200 ? 15.508 9.147 -33.335 1.00 80.88 200 ASP A O 1
ATOM 1538 N N . PRO A 1 201 ? 17.200 7.863 -34.074 1.00 83.81 201 PRO A N 1
ATOM 1539 C CA . PRO A 1 201 ? 16.782 6.704 -33.282 1.00 83.81 201 PRO A CA 1
ATOM 1540 C C . PRO A 1 201 ? 16.750 6.975 -31.775 1.00 83.81 201 PRO A C 1
ATOM 1542 O O . PRO A 1 201 ? 15.883 6.455 -31.076 1.00 83.81 201 PRO A O 1
ATOM 1545 N N . TRP A 1 202 ? 17.664 7.810 -31.271 1.00 83.19 202 TRP A N 1
ATOM 1546 C CA . TRP A 1 202 ? 17.711 8.157 -29.852 1.00 83.19 202 TRP A CA 1
ATOM 1547 C C . TRP A 1 202 ? 16.520 9.037 -29.463 1.00 83.19 202 TRP A C 1
ATOM 1549 O O . TRP A 1 202 ? 15.878 8.779 -28.448 1.00 83.19 202 TRP A O 1
ATOM 1559 N N . VAL A 1 203 ? 16.163 10.026 -30.292 1.00 80.94 203 VAL A N 1
ATOM 1560 C CA . VAL A 1 203 ? 14.997 10.895 -30.041 1.00 80.94 203 VAL A CA 1
ATOM 1561 C C . VAL A 1 203 ? 13.707 10.074 -30.018 1.00 80.94 203 VAL A C 1
ATOM 1563 O O . VAL A 1 203 ? 12.864 10.265 -29.141 1.00 80.94 203 VAL A O 1
ATOM 1566 N N . ARG A 1 204 ? 13.567 9.111 -30.933 1.00 81.94 204 ARG A N 1
ATOM 1567 C CA . ARG A 1 204 ? 12.432 8.177 -30.968 1.00 81.94 204 ARG A CA 1
ATOM 1568 C C . ARG A 1 204 ? 12.368 7.279 -29.738 1.00 81.94 204 ARG A C 1
ATOM 1570 O O . ARG A 1 204 ? 11.292 7.121 -29.171 1.00 81.94 204 ARG A O 1
ATOM 1577 N N . GLU A 1 205 ? 13.506 6.751 -29.280 1.00 80.75 205 GLU A N 1
ATOM 1578 C CA . GLU A 1 205 ? 13.572 5.952 -28.046 1.00 80.75 205 GLU A CA 1
ATOM 1579 C C . GLU A 1 205 ? 13.136 6.774 -26.823 1.00 80.75 205 GLU A C 1
ATOM 1581 O O . GLU A 1 205 ? 12.380 6.279 -25.993 1.00 80.75 205 GLU A O 1
ATOM 1586 N N . GLN A 1 206 ? 13.565 8.037 -26.719 1.00 79.69 206 GLN A N 1
ATOM 1587 C CA . GLN A 1 206 ? 13.201 8.900 -25.587 1.00 79.69 206 GLN A CA 1
ATOM 1588 C C . GLN A 1 206 ? 11.735 9.356 -25.623 1.00 79.69 206 GLN A C 1
ATOM 1590 O O . GLN A 1 206 ? 11.096 9.454 -24.576 1.00 79.69 206 GLN A O 1
ATOM 1595 N N . THR A 1 207 ? 11.203 9.645 -26.814 1.00 79.44 207 THR A N 1
ATOM 1596 C CA . THR A 1 207 ? 9.818 10.121 -27.006 1.00 79.44 207 THR A CA 1
ATOM 1597 C C . THR A 1 207 ? 8.792 8.992 -27.094 1.00 79.44 207 THR A C 1
ATOM 1599 O O . THR A 1 207 ? 7.596 9.248 -26.982 1.00 79.44 207 THR A O 1
ATOM 1602 N N . GLY A 1 208 ? 9.233 7.748 -27.300 1.00 77.06 208 GLY A N 1
ATOM 1603 C CA . GLY A 1 208 ? 8.363 6.593 -27.519 1.00 77.06 208 GLY A CA 1
ATOM 1604 C C . GLY A 1 208 ? 7.670 6.576 -28.887 1.00 77.06 208 GLY A C 1
ATOM 1605 O O . GLY A 1 208 ? 6.791 5.747 -29.105 1.00 77.06 208 GLY A O 1
ATOM 1606 N N . ILE A 1 209 ? 8.038 7.474 -29.809 1.00 81.69 209 ILE A N 1
ATOM 1607 C CA . ILE A 1 209 ? 7.437 7.553 -31.145 1.00 81.69 209 ILE A CA 1
ATOM 1608 C C . ILE A 1 209 ? 8.091 6.490 -32.043 1.00 81.69 209 ILE A C 1
ATOM 1610 O O . ILE A 1 209 ? 9.291 6.592 -32.316 1.00 81.69 209 ILE A O 1
ATOM 1614 N N . PRO A 1 210 ? 7.343 5.485 -32.537 1.00 79.12 210 PRO A N 1
ATOM 1615 C CA . PRO A 1 210 ? 7.912 4.428 -33.364 1.00 79.12 210 PRO A CA 1
ATOM 1616 C C . PRO A 1 210 ? 8.417 4.960 -34.711 1.00 79.12 210 PRO A C 1
ATOM 1618 O O . PRO A 1 210 ? 8.065 6.052 -35.171 1.00 79.12 210 PRO A O 1
ATOM 1621 N N . GLN A 1 211 ? 9.276 4.175 -35.358 1.00 80.19 211 GLN A N 1
ATOM 1622 C CA . GLN A 1 211 ? 9.639 4.426 -36.747 1.00 80.19 211 GLN A CA 1
ATOM 1623 C C . GLN A 1 211 ? 8.475 3.969 -37.642 1.00 80.19 211 GLN A C 1
ATOM 1625 O O . GLN A 1 211 ? 8.007 2.845 -37.457 1.00 80.19 211 GLN A O 1
ATOM 1630 N N . PRO A 1 212 ? 7.996 4.807 -38.580 1.00 80.06 212 PRO A N 1
ATOM 1631 C CA . PRO A 1 212 ? 6.883 4.432 -39.442 1.00 80.06 212 PRO A CA 1
ATOM 1632 C C . PRO A 1 212 ? 7.272 3.245 -40.323 1.00 80.06 212 PRO A C 1
ATOM 1634 O O . PRO A 1 212 ? 8.362 3.224 -40.907 1.00 80.06 212 PRO A O 1
ATOM 1637 N N . ALA A 1 213 ? 6.373 2.269 -40.439 1.00 80.81 213 ALA A N 1
ATOM 1638 C CA . ALA A 1 213 ? 6.550 1.174 -41.382 1.00 80.81 213 ALA A CA 1
ATOM 1639 C C . ALA A 1 213 ? 6.413 1.682 -42.835 1.00 80.81 213 ALA A C 1
ATOM 1641 O O . ALA A 1 213 ? 5.745 2.695 -43.083 1.00 80.81 213 ALA A O 1
ATOM 1642 N N . PRO A 1 214 ? 7.010 0.998 -43.831 1.00 73.38 214 PRO A N 1
ATOM 1643 C CA . PRO A 1 214 ? 6.820 1.358 -45.233 1.00 73.38 214 PRO A CA 1
ATOM 1644 C C . PRO A 1 214 ? 5.324 1.354 -45.600 1.00 73.38 214 PRO A C 1
ATOM 1646 O O . PRO A 1 214 ? 4.692 0.302 -45.597 1.00 73.38 214 PRO A O 1
ATOM 1649 N N . GLY A 1 215 ? 4.761 2.528 -45.911 1.00 73.62 215 GLY A N 1
ATOM 1650 C CA . GLY A 1 215 ? 3.349 2.697 -46.291 1.00 73.62 215 GLY A CA 1
ATOM 1651 C C . GLY A 1 215 ? 2.401 3.174 -45.181 1.00 73.62 215 GLY A C 1
ATOM 1652 O O . GLY A 1 215 ? 1.207 3.313 -45.435 1.00 73.62 215 GLY A O 1
ATOM 1653 N N . GLU A 1 216 ? 2.899 3.452 -43.975 1.00 78.44 216 GLU A N 1
ATOM 1654 C CA . GLU A 1 216 ? 2.089 3.975 -42.869 1.00 78.44 216 GLU A CA 1
ATOM 1655 C C . GLU A 1 216 ? 1.782 5.476 -43.037 1.00 78.44 216 GLU A C 1
ATOM 1657 O O . GLU A 1 216 ? 2.624 6.257 -43.490 1.00 78.44 216 GLU A O 1
ATOM 1662 N N . ALA A 1 217 ? 0.561 5.900 -42.692 1.00 68.62 217 ALA A N 1
ATOM 1663 C CA . ALA A 1 217 ? 0.148 7.296 -42.812 1.00 68.62 217 ALA A CA 1
ATOM 1664 C C . ALA A 1 217 ? 0.861 8.170 -41.763 1.00 68.62 217 ALA A C 1
ATOM 1666 O O . ALA A 1 217 ? 0.681 7.993 -40.561 1.00 68.62 217 ALA A O 1
ATOM 1667 N N . ILE A 1 218 ? 1.663 9.136 -42.222 1.00 78.62 218 ILE A N 1
ATOM 1668 C CA . ILE A 1 218 ? 2.467 10.009 -41.354 1.00 78.62 218 ILE A CA 1
ATOM 1669 C C . ILE A 1 218 ? 1.716 11.317 -41.095 1.00 78.62 218 ILE A C 1
ATOM 1671 O O . ILE A 1 218 ? 1.433 12.073 -42.027 1.00 78.62 218 ILE A O 1
ATOM 1675 N N . PHE A 1 219 ? 1.462 11.632 -39.824 1.00 71.81 219 PHE A N 1
ATOM 1676 C CA . PHE A 1 219 ? 0.959 12.945 -39.421 1.00 71.81 219 PHE A CA 1
ATOM 1677 C C . PHE A 1 219 ? 2.051 14.010 -39.617 1.00 71.81 219 PHE A C 1
ATOM 1679 O O . PHE A 1 219 ? 3.114 13.946 -38.998 1.00 71.81 219 PHE A O 1
ATOM 1686 N N . ARG A 1 220 ? 1.805 14.992 -40.492 1.00 74.06 220 ARG A N 1
ATOM 1687 C CA . ARG A 1 220 ? 2.698 16.137 -40.729 1.00 74.06 220 ARG A CA 1
ATOM 1688 C C . ARG A 1 220 ? 1.957 17.433 -40.440 1.00 74.06 220 ARG A C 1
ATOM 1690 O O . ARG A 1 220 ? 0.978 17.748 -41.111 1.00 74.06 220 ARG A O 1
ATOM 1697 N N . VAL A 1 221 ? 2.473 18.220 -39.502 1.00 64.44 221 VAL A N 1
ATOM 1698 C CA . VAL A 1 221 ? 2.079 19.625 -39.370 1.00 64.44 221 VAL A CA 1
ATOM 1699 C C . VAL A 1 221 ? 2.764 20.388 -40.502 1.00 64.44 221 VAL A C 1
ATOM 1701 O O . VAL A 1 221 ? 3.992 20.409 -40.574 1.00 64.44 221 VAL A O 1
ATOM 1704 N N . ARG A 1 222 ? 1.992 20.985 -41.417 1.00 44.53 222 ARG A N 1
ATOM 1705 C CA . ARG A 1 222 ? 2.541 21.931 -42.399 1.00 44.53 222 ARG A CA 1
ATOM 1706 C C . ARG A 1 222 ? 3.056 23.148 -41.635 1.00 44.53 222 ARG A C 1
ATOM 1708 O O . ARG A 1 222 ? 2.264 23.969 -41.186 1.00 44.53 222 ARG A O 1
ATOM 1715 N N . GLN A 1 223 ? 4.368 23.261 -41.472 1.00 50.56 223 GLN A N 1
ATOM 1716 C CA . GLN A 1 223 ? 4.971 24.540 -41.123 1.00 50.56 223 GLN A CA 1
ATOM 1717 C C . GLN A 1 223 ? 4.955 25.401 -42.384 1.00 50.56 223 GLN A C 1
ATOM 1719 O O . GLN A 1 223 ? 5.561 25.035 -43.389 1.00 50.56 223 GLN A O 1
ATOM 1724 N N . SER A 1 224 ? 4.240 26.522 -42.343 1.00 44.00 224 SER A N 1
ATOM 1725 C CA . SER A 1 224 ? 4.350 27.581 -43.345 1.00 44.00 224 SER A CA 1
ATOM 1726 C C . SER A 1 224 ? 5.732 28.228 -43.209 1.00 44.00 224 SER A C 1
ATOM 1728 O O . SER A 1 224 ? 5.893 29.241 -42.536 1.00 44.00 224 SER A O 1
ATOM 1730 N N . GLY A 1 225 ? 6.752 27.576 -43.762 1.00 39.16 225 GLY A N 1
ATOM 1731 C CA . GLY A 1 225 ? 8.097 28.113 -43.903 1.00 39.16 225 GLY A CA 1
ATOM 1732 C C . GLY A 1 225 ? 8.238 28.796 -45.257 1.00 39.16 225 GLY A C 1
ATOM 1733 O O . GLY A 1 225 ? 7.861 28.220 -46.273 1.00 39.16 225 GLY A O 1
ATOM 1734 N N . ASN A 1 226 ? 8.772 30.018 -45.240 1.00 43.41 226 ASN A N 1
ATOM 1735 C CA . ASN A 1 226 ? 9.226 30.774 -46.404 1.00 43.41 226 ASN A CA 1
ATOM 1736 C C . ASN A 1 226 ? 9.980 29.883 -47.407 1.00 43.41 226 ASN A C 1
ATOM 1738 O O . ASN A 1 226 ? 11.134 29.524 -47.171 1.00 43.41 226 ASN A O 1
ATOM 1742 N N . GLU A 1 227 ? 9.360 29.620 -48.553 1.00 33.22 227 GLU A N 1
ATOM 1743 C CA . GLU A 1 227 ? 10.075 29.358 -49.800 1.00 33.22 227 GLU A CA 1
ATOM 1744 C C . GLU A 1 227 ? 10.215 30.681 -50.574 1.00 33.22 227 GLU A C 1
ATOM 1746 O O . GLU A 1 227 ? 9.290 31.500 -50.567 1.00 33.22 227 GLU A O 1
ATOM 1751 N N . PRO A 1 228 ? 11.367 30.941 -51.220 1.00 35.38 228 PRO A N 1
ATOM 1752 C CA . PRO A 1 228 ? 11.565 32.145 -52.012 1.00 35.38 228 PRO A CA 1
ATOM 1753 C C . PRO A 1 228 ? 10.626 32.148 -53.223 1.00 35.38 228 PRO A C 1
ATOM 1755 O O . PRO A 1 228 ? 10.634 31.236 -54.049 1.00 35.38 228 PRO A O 1
ATOM 1758 N N . ALA A 1 229 ? 9.820 33.204 -53.309 1.00 30.30 229 ALA A N 1
ATOM 1759 C CA . ALA A 1 229 ? 8.867 33.443 -54.379 1.00 30.30 229 ALA A CA 1
ATOM 1760 C C . ALA A 1 229 ? 9.553 33.494 -55.755 1.00 30.30 229 ALA A C 1
ATOM 1762 O O . ALA A 1 229 ? 10.447 34.311 -55.982 1.00 30.30 229 ALA A O 1
ATOM 1763 N N . GLN A 1 230 ? 9.079 32.666 -56.689 1.00 34.97 230 GLN A N 1
ATOM 1764 C CA . GLN A 1 230 ? 9.180 32.951 -58.117 1.00 34.97 230 GLN A CA 1
ATOM 1765 C C . GLN A 1 230 ? 7.917 33.696 -58.560 1.00 34.97 230 GLN A C 1
ATOM 1767 O O . GLN A 1 230 ? 6.790 33.265 -58.319 1.00 34.97 230 GLN A O 1
ATOM 1772 N N . THR A 1 231 ? 8.155 34.853 -59.163 1.00 31.27 231 THR A N 1
ATOM 1773 C CA . THR A 1 231 ? 7.210 35.802 -59.744 1.00 31.27 231 THR A CA 1
ATOM 1774 C C . THR A 1 231 ? 6.519 35.266 -61.001 1.00 31.27 231 THR A C 1
ATOM 1776 O O . THR A 1 231 ? 7.169 34.695 -61.871 1.00 31.27 231 THR A O 1
ATOM 1779 N N . ASP A 1 232 ? 5.206 35.509 -61.073 1.00 29.86 232 ASP A N 1
ATOM 1780 C CA . ASP A 1 232 ? 4.463 36.154 -62.178 1.00 29.86 232 ASP A CA 1
ATOM 1781 C C . ASP A 1 232 ? 3.152 35.441 -62.551 1.00 29.86 232 ASP A C 1
ATOM 1783 O O . ASP A 1 232 ? 3.148 34.425 -63.247 1.00 29.86 232 ASP A O 1
ATOM 1787 N N . LYS A 1 233 ? 2.019 36.044 -62.144 1.00 32.94 233 LYS A N 1
ATOM 1788 C CA . LYS A 1 233 ? 1.000 36.625 -63.050 1.00 32.94 233 LYS A CA 1
ATOM 1789 C C . LYS A 1 233 ? -0.195 37.246 -62.295 1.00 32.94 233 LYS A C 1
ATOM 1791 O O . LYS A 1 233 ? -0.825 36.617 -61.454 1.00 32.94 233 LYS A O 1
ATOM 1796 N N . GLU A 1 234 ? -0.435 38.509 -62.648 1.00 27.59 234 GLU A N 1
ATOM 1797 C CA . GLU A 1 234 ? -1.592 39.424 -62.534 1.00 27.59 234 GLU A CA 1
ATOM 1798 C C . GLU A 1 234 ? -2.976 38.910 -62.025 1.00 27.59 234 GLU A C 1
ATOM 1800 O O . GLU A 1 234 ? -3.631 38.116 -62.690 1.00 27.59 234 GLU A O 1
ATOM 1805 N N . MET A 1 235 ? -3.392 39.436 -60.848 1.00 24.88 235 MET A N 1
ATOM 1806 C CA . MET A 1 235 ? -4.653 40.122 -60.393 1.00 24.88 235 MET A CA 1
ATOM 1807 C C . MET A 1 235 ? -6.009 40.021 -61.164 1.00 24.88 235 MET A C 1
ATOM 1809 O O . MET A 1 235 ? -5.965 39.776 -62.366 1.00 24.88 235 MET A O 1
ATOM 1813 N N . PRO A 1 236 ? -7.204 40.425 -60.599 1.00 36.06 236 PRO A N 1
ATOM 1814 C CA . PRO A 1 236 ? -7.626 40.847 -59.217 1.00 36.06 236 PRO A CA 1
ATOM 1815 C C . PRO A 1 236 ? -9.082 40.363 -58.797 1.00 36.06 236 PRO A C 1
ATOM 1817 O O . PRO A 1 236 ? -9.601 39.462 -59.448 1.00 36.06 236 PRO A O 1
ATOM 1820 N N . PRO A 1 237 ? -9.849 40.992 -57.855 1.00 37.31 237 PRO A N 1
ATOM 1821 C CA . PRO A 1 237 ? -9.755 41.028 -56.375 1.00 37.31 237 PRO A CA 1
ATOM 1822 C C . PRO A 1 237 ? -11.085 40.655 -55.626 1.00 37.31 237 PRO A C 1
ATOM 1824 O O . PRO A 1 237 ? -12.106 40.465 -56.267 1.00 37.31 237 PRO A O 1
ATOM 1827 N N . GLU A 1 238 ? -11.062 40.626 -54.276 1.00 25.97 238 GLU A N 1
ATOM 1828 C CA . GLU A 1 238 ? -12.149 40.794 -53.250 1.00 25.97 238 GLU A CA 1
ATOM 1829 C C . GLU A 1 238 ? -11.974 39.752 -52.120 1.00 25.97 238 GLU A C 1
ATOM 1831 O O . GLU A 1 238 ? -11.745 38.586 -52.401 1.00 25.97 238 GLU A O 1
ATOM 1836 N N . LYS A 1 239 ? -12.031 40.012 -50.807 1.00 27.44 239 LYS A N 1
ATOM 1837 C CA . LYS A 1 239 ? -12.409 41.146 -49.948 1.00 27.44 239 LYS A CA 1
ATOM 1838 C C . LYS A 1 239 ? -11.622 40.990 -48.634 1.00 27.44 239 LYS A C 1
ATOM 1840 O O . LYS A 1 239 ? -11.524 39.886 -48.106 1.00 27.44 239 LYS A O 1
ATOM 1845 N N . GLN A 1 240 ? -11.080 42.083 -48.105 1.00 27.39 240 GLN A N 1
ATOM 1846 C CA . GLN A 1 240 ? -10.519 42.148 -46.753 1.00 27.39 240 GLN A CA 1
ATOM 1847 C C . GLN A 1 240 ? -11.630 42.494 -45.760 1.00 27.39 240 GLN A C 1
ATOM 1849 O O . GLN A 1 240 ? -12.278 43.517 -45.950 1.00 27.39 240 GLN A O 1
ATOM 1854 N N . GLU A 1 241 ? -11.761 41.747 -44.662 1.00 27.23 241 GLU A N 1
ATOM 1855 C CA . GLU A 1 241 ? -12.203 42.324 -43.389 1.00 27.23 241 GLU A CA 1
ATOM 1856 C C . GLU A 1 241 ? -11.437 41.720 -42.198 1.00 27.23 241 GLU A C 1
ATOM 1858 O O . GLU A 1 241 ? -11.521 40.534 -41.903 1.00 27.23 241 GLU A O 1
ATOM 1863 N N . LYS A 1 242 ? -10.695 42.627 -41.547 1.00 28.08 242 LYS A N 1
ATOM 1864 C CA . LYS A 1 242 ? -10.563 42.850 -40.098 1.00 28.08 242 LYS A CA 1
ATOM 1865 C C . LYS A 1 242 ? -9.875 41.789 -39.231 1.00 28.08 242 LYS A C 1
ATOM 1867 O O . LYS A 1 242 ? -10.477 40.930 -38.608 1.00 28.08 242 LYS A O 1
ATOM 1872 N N . THR A 1 243 ? -8.575 42.029 -39.099 1.00 26.88 243 THR A N 1
ATOM 1873 C CA . THR A 1 243 ? -7.782 42.043 -37.864 1.00 26.88 243 THR A CA 1
ATOM 1874 C C . THR A 1 243 ? -8.603 42.284 -36.587 1.00 26.88 243 THR A C 1
ATOM 1876 O O . THR A 1 243 ? -9.105 43.389 -36.382 1.00 26.88 243 THR A O 1
ATOM 1879 N N . GLU A 1 244 ? -8.635 41.303 -35.686 1.00 29.84 244 GLU A N 1
ATOM 1880 C CA . GLU A 1 244 ? -8.922 41.530 -34.268 1.00 29.84 244 GLU A CA 1
ATOM 1881 C C . GLU A 1 244 ? -7.614 41.539 -33.472 1.00 29.84 244 GLU A C 1
ATOM 1883 O O . GLU A 1 244 ? -6.840 40.582 -33.438 1.00 29.84 244 GLU A O 1
ATOM 1888 N N . GLN A 1 245 ? -7.358 42.697 -32.869 1.00 33.62 245 GLN A N 1
ATOM 1889 C CA . GLN A 1 245 ? -6.430 42.876 -31.769 1.00 33.62 245 GLN A CA 1
ATOM 1890 C C . GLN A 1 245 ? -7.095 42.364 -30.489 1.00 33.62 245 GLN A C 1
ATOM 1892 O O . GLN A 1 245 ? -8.040 42.982 -30.019 1.00 33.62 245 GLN A O 1
ATOM 1897 N N . THR A 1 246 ? -6.532 41.330 -29.875 1.00 31.38 246 THR A N 1
ATOM 1898 C CA . THR A 1 246 ? -6.631 41.070 -28.426 1.00 31.38 246 THR A CA 1
ATOM 1899 C C . THR A 1 246 ? -5.414 40.222 -28.060 1.00 31.38 246 THR A C 1
ATOM 1901 O O . THR A 1 246 ? -5.324 39.052 -28.403 1.00 31.38 246 THR A O 1
ATOM 1904 N N . ALA A 1 247 ? -4.303 40.841 -27.665 1.00 29.27 247 ALA A N 1
ATOM 1905 C CA . ALA A 1 247 ? -4.018 41.218 -26.281 1.00 29.27 247 ALA A CA 1
ATOM 1906 C C . ALA A 1 247 ? -4.012 40.006 -25.329 1.00 29.27 247 ALA A C 1
ATOM 1908 O O . ALA A 1 247 ? -5.020 39.648 -24.739 1.00 29.27 247 ALA A O 1
ATOM 1909 N N . LEU A 1 248 ? -2.827 39.400 -25.201 1.00 31.95 248 LEU A N 1
ATOM 1910 C CA . LEU A 1 248 ? -2.163 39.118 -23.925 1.00 31.95 248 LEU A CA 1
ATOM 1911 C C . LEU A 1 248 ? -3.084 38.728 -22.747 1.00 31.95 248 LEU A C 1
ATOM 1913 O O . LEU A 1 248 ? -3.167 39.453 -21.760 1.00 31.95 248 LEU A O 1
ATOM 1917 N N . ALA A 1 249 ? -3.702 37.549 -22.813 1.00 30.72 249 ALA A N 1
ATOM 1918 C CA . ALA A 1 249 ? -4.181 36.845 -21.627 1.00 30.72 249 ALA A CA 1
ATOM 1919 C C . ALA A 1 249 ? -3.225 35.688 -21.319 1.00 30.72 249 ALA A C 1
ATOM 1921 O O . ALA A 1 249 ? -2.885 34.869 -22.174 1.00 30.72 249 ALA A O 1
ATOM 1922 N N . ALA A 1 250 ? -2.711 35.709 -20.097 1.00 33.47 250 ALA A N 1
ATOM 1923 C CA . ALA A 1 250 ? -1.671 34.836 -19.602 1.00 33.47 250 ALA A CA 1
ATOM 1924 C C . ALA A 1 250 ? -2.109 33.365 -19.563 1.00 33.47 250 ALA A C 1
ATOM 1926 O O . ALA A 1 250 ? -3.225 33.023 -19.184 1.00 33.47 250 ALA A O 1
ATOM 1927 N N . ARG A 1 251 ? -1.152 32.501 -19.908 1.00 32.59 251 ARG A N 1
ATOM 1928 C CA . ARG A 1 251 ? -1.171 31.049 -19.732 1.00 32.59 251 ARG A CA 1
ATOM 1929 C C . ARG A 1 251 ? -1.519 30.663 -18.286 1.00 32.59 251 ARG A C 1
ATOM 1931 O O . ARG A 1 251 ? -0.653 30.716 -17.415 1.00 32.59 251 ARG A O 1
ATOM 1938 N N . LEU A 1 252 ? -2.737 30.181 -18.068 1.00 29.16 252 LEU A N 1
ATOM 1939 C CA . LEU A 1 252 ? -3.042 29.174 -17.050 1.00 29.16 252 LEU A CA 1
ATOM 1940 C C . LEU A 1 252 ? -3.134 27.809 -17.757 1.00 29.16 252 LEU A C 1
ATOM 1942 O O . LEU A 1 252 ? -3.591 27.761 -18.899 1.00 29.16 252 LEU A O 1
ATOM 1946 N N . PRO A 1 253 ? -2.649 26.708 -17.152 1.00 35.94 253 PRO A N 1
ATOM 1947 C CA . PRO A 1 253 ? -2.748 25.389 -17.766 1.00 35.94 253 PRO A CA 1
ATOM 1948 C C . PRO A 1 253 ? -4.225 25.002 -17.890 1.00 35.94 253 PRO A C 1
ATOM 1950 O O . PRO A 1 253 ? -4.929 24.965 -16.883 1.00 35.94 253 PRO A O 1
ATOM 1953 N N . GLU A 1 254 ? -4.680 24.724 -19.114 1.00 32.34 254 GLU A N 1
ATOM 1954 C CA . GLU A 1 254 ? -6.028 24.222 -19.384 1.00 32.34 254 GLU A CA 1
ATOM 1955 C C . GLU A 1 254 ? -6.302 22.992 -18.506 1.00 32.34 254 GLU A C 1
ATOM 1957 O O . GLU A 1 254 ? -5.622 21.962 -18.591 1.00 32.34 254 GLU A O 1
ATOM 1962 N N . ALA A 1 255 ? -7.285 23.117 -17.614 1.00 33.97 255 ALA A N 1
ATOM 1963 C CA . ALA A 1 255 ? -7.857 21.977 -16.926 1.00 33.97 255 ALA A CA 1
ATOM 1964 C C . ALA A 1 255 ? -8.452 21.041 -17.987 1.00 33.97 255 ALA A C 1
ATOM 1966 O O . ALA A 1 255 ? -9.110 21.498 -18.918 1.00 33.97 255 ALA A O 1
ATOM 1967 N N . LYS A 1 256 ? -8.183 19.735 -17.867 1.00 38.81 256 LYS A N 1
ATOM 1968 C CA . LYS A 1 256 ? -8.726 18.694 -18.752 1.00 38.81 256 LYS A CA 1
ATOM 1969 C C . LYS A 1 256 ? -10.224 18.939 -18.967 1.00 38.81 256 LYS A C 1
ATOM 1971 O O . LYS A 1 256 ? -10.977 18.885 -17.998 1.00 38.81 256 LYS A O 1
ATOM 1976 N N . SER A 1 257 ? -10.626 19.213 -20.205 1.00 38.81 257 SER A N 1
ATOM 1977 C CA . SER A 1 257 ? -12.014 19.495 -20.550 1.00 38.81 257 SER A CA 1
ATOM 1978 C C . SER A 1 257 ? -12.877 18.247 -20.349 1.00 38.81 257 SER A C 1
ATOM 1980 O O . SER A 1 257 ? -12.775 17.264 -21.085 1.00 38.81 257 SER A O 1
ATOM 1982 N N . SER A 1 258 ? -13.746 18.292 -19.341 1.00 43.84 258 SER A N 1
ATOM 1983 C CA . SER A 1 258 ? -15.019 17.571 -19.389 1.00 43.84 258 SER A CA 1
ATOM 1984 C C . SER A 1 258 ? -15.806 18.030 -20.631 1.00 43.84 258 SER A C 1
ATOM 1986 O O . SER A 1 258 ? -15.495 19.100 -21.169 1.00 43.84 258 SER A O 1
ATOM 1988 N N . PRO A 1 259 ? -16.791 17.256 -21.132 1.00 50.03 259 PRO A N 1
ATOM 1989 C CA . PRO A 1 259 ? -17.724 17.784 -22.123 1.00 50.03 259 PRO A CA 1
ATOM 1990 C C . PRO A 1 259 ? -18.284 19.092 -21.564 1.00 50.03 259 PRO A C 1
ATOM 1992 O O . PRO A 1 259 ? -18.820 19.077 -20.457 1.00 50.03 259 PRO A O 1
ATOM 1995 N N . ARG A 1 260 ? -18.053 20.204 -22.270 1.00 55.72 260 ARG A N 1
ATOM 1996 C CA . ARG A 1 260 ? -18.571 21.506 -21.849 1.00 55.72 260 ARG A CA 1
ATOM 1997 C C . ARG A 1 260 ? -20.083 21.416 -21.832 1.00 55.72 260 ARG A C 1
ATOM 1999 O O . ARG A 1 260 ? -20.666 20.980 -22.826 1.00 55.72 260 ARG A O 1
ATOM 2006 N N . ASP A 1 261 ? -20.669 21.786 -20.709 1.00 64.56 261 ASP A N 1
ATOM 2007 C CA . ASP A 1 261 ? -22.116 21.876 -20.565 1.00 64.56 261 ASP A CA 1
ATOM 2008 C C . ASP A 1 261 ? -22.531 23.347 -20.566 1.00 64.56 261 ASP A C 1
ATOM 2010 O O . ASP A 1 261 ? -21.710 24.245 -20.382 1.00 64.56 261 ASP A O 1
ATOM 2014 N N . GLU A 1 262 ? -23.813 23.625 -20.745 1.00 61.06 262 GLU A N 1
ATOM 2015 C CA . GLU A 1 262 ? -24.312 24.992 -20.882 1.00 61.06 262 GLU A CA 1
ATOM 2016 C C . GLU A 1 262 ? -24.124 25.842 -19.608 1.00 61.06 262 GLU A C 1
ATOM 2018 O O . GLU A 1 262 ? -24.248 27.067 -19.645 1.00 61.06 262 GLU A O 1
ATOM 2023 N N . LEU A 1 263 ? -23.815 25.199 -18.476 1.00 62.00 263 LEU A N 1
ATOM 2024 C CA . LEU A 1 263 ? -23.392 25.847 -17.232 1.00 62.00 263 LEU A CA 1
ATOM 2025 C C . LEU A 1 263 ? -21.976 26.437 -17.332 1.00 62.00 263 LEU A C 1
ATOM 2027 O O . LEU A 1 263 ? -21.720 27.490 -16.746 1.00 62.00 263 LEU A O 1
ATOM 2031 N N . ASP A 1 264 ? -21.078 25.805 -18.093 1.00 69.00 264 ASP A N 1
ATOM 2032 C CA . ASP A 1 264 ? -19.732 26.329 -18.354 1.00 69.00 264 ASP A CA 1
ATOM 2033 C C . ASP A 1 264 ? -19.817 27.595 -19.223 1.00 69.00 264 ASP A C 1
ATOM 2035 O O . ASP A 1 264 ? -19.167 28.599 -18.931 1.00 69.00 264 ASP A O 1
ATOM 2039 N N . ASP A 1 265 ? -20.707 27.597 -20.222 1.00 67.50 265 ASP A N 1
ATOM 2040 C CA . ASP A 1 265 ? -20.955 28.759 -21.086 1.00 67.50 265 ASP A CA 1
ATOM 2041 C C . ASP A 1 265 ? -21.592 29.934 -20.313 1.00 67.50 265 ASP A C 1
ATOM 2043 O O . ASP A 1 265 ? -21.302 31.104 -20.579 1.00 67.50 265 ASP A O 1
ATOM 2047 N N . MET A 1 266 ? -22.435 29.649 -19.309 1.00 62.97 266 MET A N 1
ATOM 2048 C CA . MET A 1 266 ? -22.959 30.669 -18.388 1.00 62.97 266 MET A CA 1
ATOM 2049 C C . MET A 1 266 ? -21.872 31.238 -17.466 1.00 62.97 266 MET A C 1
ATOM 2051 O O . MET A 1 266 ? -21.917 32.426 -17.138 1.00 62.97 266 MET A O 1
ATOM 2055 N N . GLY A 1 267 ? -20.896 30.420 -17.064 1.00 64.69 267 GLY A N 1
ATOM 2056 C CA . GLY A 1 267 ? -19.720 30.865 -16.315 1.00 64.69 267 GLY A CA 1
ATOM 2057 C C . GLY A 1 267 ? -18.864 31.848 -17.117 1.00 64.69 267 GLY A C 1
ATOM 2058 O O . GLY A 1 267 ? -18.500 32.905 -16.600 1.00 64.69 267 GLY A O 1
ATOM 2059 N N . ASP A 1 268 ? -18.633 31.551 -18.398 1.00 67.06 268 ASP A N 1
ATOM 2060 C CA . ASP A 1 268 ? -17.901 32.423 -19.330 1.00 67.06 268 ASP A CA 1
ATOM 2061 C C . ASP A 1 268 ? -18.655 33.737 -19.636 1.00 67.06 268 ASP A C 1
ATOM 2063 O O . ASP A 1 268 ? -18.040 34.757 -19.961 1.00 67.06 268 ASP A O 1
ATOM 2067 N N . ALA A 1 269 ? -19.986 33.754 -19.485 1.00 66.19 269 ALA A N 1
ATOM 2068 C CA . ALA A 1 269 ? -20.811 34.951 -19.661 1.00 66.19 269 ALA A CA 1
ATOM 2069 C C . ALA A 1 269 ? -20.710 35.955 -18.495 1.00 66.19 269 ALA A C 1
ATOM 2071 O O . ALA A 1 269 ? -21.145 37.103 -18.640 1.00 66.19 269 ALA A O 1
ATOM 2072 N N . VAL A 1 270 ? -20.137 35.570 -17.346 1.00 72.06 270 VAL A N 1
ATOM 2073 C CA . VAL A 1 270 ? -19.869 36.500 -16.240 1.00 72.06 270 VAL A CA 1
ATOM 2074 C C . VAL A 1 270 ? -18.623 37.324 -16.583 1.00 72.06 270 VAL A C 1
ATOM 2076 O O . VAL A 1 270 ? -17.521 36.780 -16.637 1.00 72.06 270 VAL A O 1
ATOM 2079 N N . PRO A 1 271 ? -18.729 38.655 -16.778 1.00 77.06 271 PRO A N 1
ATOM 2080 C CA . PRO A 1 271 ? -17.569 39.458 -17.137 1.00 77.06 271 PRO A CA 1
ATOM 2081 C C . PRO A 1 271 ? -16.503 39.380 -16.042 1.00 77.06 271 PRO A C 1
ATOM 2083 O O . PRO A 1 271 ? -16.800 39.645 -14.875 1.00 77.06 271 PRO A O 1
ATOM 2086 N N . ALA A 1 272 ? -15.250 39.114 -16.424 1.00 71.44 272 ALA A N 1
ATOM 2087 C CA . ALA A 1 272 ? -14.122 38.995 -15.493 1.00 71.44 272 ALA A CA 1
ATOM 2088 C C . ALA A 1 272 ? -14.018 40.182 -14.516 1.00 71.44 272 ALA A C 1
ATOM 2090 O O . ALA A 1 272 ? -13.694 40.005 -13.347 1.00 71.44 272 ALA A O 1
ATOM 2091 N N . ARG A 1 273 ? -14.389 41.390 -14.963 1.00 75.50 273 ARG A N 1
ATOM 2092 C CA . ARG A 1 273 ? -14.455 42.595 -14.126 1.00 75.50 273 ARG A CA 1
ATOM 2093 C C . ARG A 1 273 ? -15.429 42.468 -12.949 1.00 75.50 273 ARG A C 1
ATOM 2095 O O . ARG A 1 273 ? -15.104 42.896 -11.850 1.00 75.50 273 ARG A O 1
ATOM 2102 N N . ARG A 1 274 ? -16.606 41.878 -13.165 1.00 74.31 274 ARG A N 1
ATOM 2103 C CA . ARG A 1 274 ? -17.635 41.718 -12.127 1.00 74.31 274 ARG A CA 1
ATOM 2104 C C . ARG A 1 274 ? -17.215 40.685 -11.080 1.00 74.31 274 ARG A C 1
ATOM 2106 O O . ARG A 1 274 ? -17.509 40.856 -9.904 1.00 74.31 274 ARG A O 1
ATOM 2113 N N . LEU A 1 275 ? -16.501 39.645 -11.511 1.00 75.06 275 LEU A N 1
ATOM 2114 C CA . LEU A 1 275 ? -15.907 38.655 -10.616 1.00 75.06 275 LEU A CA 1
ATOM 2115 C C . LEU A 1 275 ? -14.768 39.268 -9.789 1.00 75.06 275 LEU A C 1
ATOM 2117 O O . LEU A 1 275 ? -14.721 39.083 -8.577 1.00 75.06 275 LEU A O 1
ATOM 2121 N N . GLN A 1 276 ? -13.904 40.060 -10.427 1.00 76.62 276 GLN A N 1
ATOM 2122 C CA . GLN A 1 276 ? -12.823 40.794 -9.766 1.00 76.62 276 GLN A CA 1
ATOM 2123 C C . GLN A 1 276 ? -13.373 41.730 -8.673 1.00 76.62 276 GLN A C 1
ATOM 2125 O O . GLN A 1 276 ? -12.978 41.630 -7.518 1.00 76.62 276 GLN A O 1
ATOM 2130 N N . GLU A 1 277 ? -14.386 42.543 -8.993 1.00 79.44 277 GLU A N 1
ATOM 2131 C CA . GLU A 1 277 ? -15.036 43.474 -8.052 1.00 79.44 277 GLU A CA 1
ATOM 2132 C C . GLU A 1 277 ? -15.728 42.784 -6.853 1.00 79.44 277 GLU A C 1
ATOM 2134 O O . GLU A 1 277 ? -15.991 43.434 -5.834 1.00 79.44 277 GLU A O 1
ATOM 2139 N N . ALA A 1 278 ? -16.042 41.488 -6.971 1.00 78.69 278 ALA A N 1
ATOM 2140 C CA . ALA A 1 278 ? -16.623 40.674 -5.903 1.00 78.69 278 ALA A CA 1
ATOM 2141 C C . ALA A 1 278 ? -15.567 39.939 -5.059 1.00 78.69 278 ALA A C 1
ATOM 2143 O O . ALA A 1 278 ? -15.803 39.697 -3.878 1.00 78.69 278 ALA A O 1
ATOM 2144 N N . ILE A 1 279 ? -14.421 39.587 -5.650 1.00 80.75 279 ILE A N 1
ATOM 2145 C CA . ILE A 1 279 ? -13.331 38.850 -4.993 1.00 80.75 279 ILE A CA 1
ATOM 2146 C C . ILE A 1 279 ? -12.340 39.792 -4.303 1.00 80.75 279 ILE A C 1
ATOM 2148 O O . ILE A 1 279 ? -11.804 39.447 -3.251 1.00 80.75 279 ILE A O 1
ATOM 2152 N N . ASP A 1 280 ? -12.092 40.974 -4.866 1.00 80.19 280 ASP A N 1
ATOM 2153 C CA . ASP A 1 280 ? -11.083 41.902 -4.350 1.00 80.19 280 ASP A CA 1
ATOM 2154 C C . ASP A 1 280 ? -11.292 42.239 -2.853 1.00 80.19 280 ASP A C 1
ATOM 2156 O O . ASP A 1 280 ? -10.334 42.068 -2.100 1.00 80.19 280 ASP A O 1
ATOM 2160 N N . PRO A 1 281 ? -12.507 42.566 -2.353 1.00 82.62 281 PRO A N 1
ATOM 2161 C CA . PRO A 1 281 ? -12.723 42.870 -0.927 1.00 82.62 281 PRO A CA 1
ATOM 2162 C C . PRO A 1 281 ? -12.456 41.690 0.019 1.00 82.62 281 PRO A C 1
ATOM 2164 O O . PRO A 1 281 ? -12.132 41.876 1.190 1.00 82.62 281 PRO A O 1
ATOM 2167 N N . VAL A 1 282 ? -12.581 40.464 -0.493 1.00 83.88 282 VAL A N 1
ATOM 2168 C CA . VAL A 1 282 ? -12.311 39.224 0.242 1.00 83.88 282 VAL A CA 1
ATOM 2169 C C . VAL A 1 282 ? -10.800 39.011 0.358 1.00 83.88 282 VAL A C 1
ATOM 2171 O O . VAL A 1 282 ? -10.302 38.593 1.399 1.00 83.88 282 VAL A O 1
ATOM 2174 N N . LEU A 1 283 ? -10.040 39.308 -0.698 1.00 82.62 283 LEU A N 1
ATOM 2175 C CA . LEU A 1 283 ? -8.598 39.050 -0.742 1.00 82.62 283 LEU A CA 1
ATOM 2176 C C . LEU A 1 283 ? -7.743 40.213 -0.235 1.00 82.62 283 LEU A C 1
ATOM 2178 O O . LEU A 1 283 ? -6.600 39.986 0.161 1.00 82.62 283 LEU A O 1
ATOM 2182 N N . GLU A 1 284 ? -8.265 41.435 -0.228 1.00 84.94 284 GLU A N 1
ATOM 2183 C CA . GLU A 1 284 ? -7.525 42.647 0.127 1.00 84.94 284 GLU A CA 1
ATOM 2184 C C . GLU A 1 284 ? -6.879 42.596 1.529 1.00 84.94 284 GLU A C 1
ATOM 2186 O O . GLU A 1 284 ? -5.672 42.847 1.613 1.00 84.94 284 GLU A O 1
ATOM 2191 N N . PRO A 1 285 ? -7.561 42.140 2.604 1.00 81.06 285 PRO A N 1
ATOM 2192 C CA . PRO A 1 285 ? -6.937 41.995 3.926 1.00 81.06 285 PRO A CA 1
ATOM 2193 C C . PRO A 1 285 ? -5.773 40.992 3.936 1.00 81.06 285 PRO A C 1
ATOM 2195 O O . PRO A 1 285 ? -4.755 41.193 4.601 1.00 81.06 285 PRO A O 1
ATOM 2198 N N . VAL A 1 286 ? -5.894 39.911 3.161 1.00 80.69 286 VAL A N 1
ATOM 2199 C CA . VAL A 1 286 ? -4.880 38.850 3.071 1.00 80.69 286 VAL A CA 1
ATOM 2200 C C . VAL A 1 286 ? -3.675 39.321 2.260 1.00 80.69 286 VAL A C 1
ATOM 2202 O O . VAL A 1 286 ? -2.530 39.096 2.652 1.00 80.69 286 VAL A O 1
ATOM 2205 N N . ILE A 1 287 ? -3.915 40.008 1.143 1.00 82.69 287 ILE A N 1
ATOM 2206 C CA . ILE A 1 287 ? -2.861 40.565 0.291 1.00 82.69 287 ILE A CA 1
ATOM 2207 C C . ILE A 1 287 ? -2.067 41.624 1.062 1.00 82.69 287 ILE A C 1
ATOM 2209 O O . ILE A 1 287 ? -0.835 41.630 0.993 1.00 82.69 287 ILE A O 1
ATOM 2213 N N . GLU A 1 288 ? -2.741 42.474 1.834 1.00 82.56 288 GLU A N 1
ATOM 2214 C CA . GLU A 1 288 ? -2.084 43.516 2.620 1.00 82.56 288 GLU A CA 1
ATOM 2215 C C . GLU A 1 288 ? -1.281 42.935 3.794 1.00 82.56 288 GLU A C 1
ATOM 2217 O O . GLU A 1 288 ? -0.141 43.345 4.039 1.00 82.56 288 GLU A O 1
ATOM 2222 N N . ALA A 1 289 ? -1.798 41.900 4.461 1.00 79.44 289 ALA A N 1
ATOM 2223 C CA . ALA A 1 289 ? -1.052 41.166 5.483 1.00 79.44 289 ALA A CA 1
ATOM 2224 C C . ALA A 1 289 ? 0.215 40.505 4.910 1.00 79.44 289 ALA A C 1
ATOM 2226 O O . ALA A 1 289 ? 1.287 40.583 5.513 1.00 79.44 289 ALA A O 1
ATOM 2227 N N . ILE A 1 290 ? 0.131 39.917 3.711 1.00 83.50 290 ILE A N 1
ATOM 2228 C CA . ILE A 1 290 ? 1.287 39.314 3.031 1.00 83.50 290 ILE A CA 1
ATOM 2229 C C . ILE A 1 290 ? 2.324 40.380 2.656 1.00 83.50 290 ILE A C 1
ATOM 2231 O O . ILE A 1 290 ? 3.523 40.140 2.808 1.00 83.50 290 ILE A O 1
ATOM 2235 N N . ARG A 1 291 ? 1.890 41.554 2.182 1.00 83.06 291 ARG A N 1
ATOM 2236 C CA . ARG A 1 291 ? 2.795 42.654 1.806 1.00 83.06 291 ARG A CA 1
ATOM 2237 C C . ARG A 1 291 ? 3.514 43.271 3.000 1.00 83.06 291 ARG A C 1
ATOM 2239 O O . ARG A 1 291 ? 4.677 43.640 2.872 1.00 83.06 291 ARG A O 1
ATOM 2246 N N . THR A 1 292 ? 2.836 43.389 4.138 1.00 82.00 292 THR A N 1
ATOM 2247 C CA . THR A 1 292 ? 3.359 44.093 5.319 1.00 82.00 292 THR A CA 1
ATOM 2248 C C . THR A 1 292 ? 4.149 43.190 6.266 1.00 82.00 292 THR A C 1
ATOM 2250 O O . THR A 1 292 ? 5.173 43.622 6.791 1.00 82.00 292 THR A O 1
ATOM 2253 N N . ARG A 1 293 ? 3.705 41.944 6.476 1.00 79.56 293 ARG A N 1
ATOM 2254 C CA . ARG A 1 293 ? 4.258 41.015 7.486 1.00 79.56 293 ARG A CA 1
ATOM 2255 C C . ARG A 1 293 ? 4.906 39.764 6.887 1.00 79.56 293 ARG A C 1
ATOM 2257 O O . ARG A 1 293 ? 5.554 38.988 7.582 1.00 79.56 293 ARG A O 1
ATOM 2264 N N . GLY A 1 294 ? 4.773 39.569 5.576 1.00 79.94 294 GLY A N 1
ATOM 2265 C CA . GLY A 1 294 ? 5.273 38.386 4.885 1.00 79.94 294 GLY A CA 1
ATOM 2266 C C . GLY A 1 294 ? 4.340 37.177 5.006 1.00 79.94 294 GLY A C 1
ATOM 2267 O O . GLY A 1 294 ? 3.444 37.103 5.844 1.00 79.94 294 GLY A O 1
ATOM 2268 N N . LEU A 1 295 ? 4.558 36.195 4.128 1.00 75.06 295 LEU A N 1
ATOM 2269 C CA . LEU A 1 295 ? 3.649 35.059 3.934 1.00 75.06 295 LEU A CA 1
ATOM 2270 C C . LEU A 1 295 ? 3.468 34.187 5.190 1.00 75.06 295 LEU A C 1
ATOM 2272 O O . LEU A 1 295 ? 2.370 33.703 5.446 1.00 75.06 295 LEU A O 1
ATOM 2276 N N . ALA A 1 296 ? 4.534 33.971 5.964 1.00 77.00 296 ALA A N 1
ATOM 2277 C CA . ALA A 1 296 ? 4.499 33.073 7.119 1.00 77.00 296 ALA A CA 1
ATOM 2278 C C . ALA A 1 296 ? 3.652 33.629 8.277 1.00 77.00 296 ALA A C 1
ATOM 2280 O O . ALA A 1 296 ? 2.912 32.874 8.903 1.00 77.00 296 ALA A O 1
ATOM 2281 N N . GLU A 1 297 ? 3.727 34.937 8.529 1.00 74.88 297 GLU A N 1
ATOM 2282 C CA . GLU A 1 297 ? 2.944 35.599 9.579 1.00 74.88 297 GLU A CA 1
ATOM 2283 C C . GLU A 1 297 ? 1.488 35.801 9.144 1.00 74.88 297 GLU A C 1
ATOM 2285 O O . GLU A 1 297 ? 0.574 35.532 9.920 1.00 74.88 297 GLU A O 1
ATOM 2290 N N . ALA A 1 298 ? 1.249 36.145 7.873 1.00 77.44 298 ALA A N 1
ATOM 2291 C CA . ALA A 1 298 ? -0.103 36.263 7.326 1.00 77.44 298 ALA A CA 1
ATOM 2292 C C . ALA A 1 298 ? -0.897 34.941 7.389 1.00 77.44 298 ALA A C 1
ATOM 2294 O O . ALA A 1 298 ? -2.100 34.952 7.643 1.00 77.44 298 ALA A O 1
ATOM 2295 N N . LEU A 1 299 ? -0.234 33.791 7.204 1.00 77.12 299 LEU A N 1
ATOM 2296 C CA . LEU A 1 299 ? -0.864 32.473 7.359 1.00 77.12 299 LEU A CA 1
ATOM 2297 C C . LEU A 1 299 ? -1.185 32.128 8.822 1.00 77.12 299 LEU A C 1
ATOM 2299 O O . LEU A 1 299 ? -2.146 31.404 9.074 1.00 77.12 299 LEU A O 1
ATOM 2303 N N . ALA A 1 300 ? -0.400 32.625 9.782 1.00 80.56 300 ALA A N 1
ATOM 2304 C CA . ALA A 1 300 ? -0.662 32.421 11.206 1.00 80.56 300 ALA A CA 1
ATOM 2305 C C . ALA A 1 300 ? -1.839 33.284 11.701 1.00 80.56 300 ALA A C 1
ATOM 2307 O O . ALA A 1 300 ? -2.650 32.811 12.497 1.00 80.56 300 ALA A O 1
ATOM 2308 N N . ASP A 1 301 ? -1.972 34.503 11.169 1.00 79.62 301 ASP A N 1
ATOM 2309 C CA . ASP A 1 301 ? -3.029 35.470 11.505 1.00 79.62 301 ASP A CA 1
ATOM 2310 C C . ASP A 1 301 ? -4.314 35.309 10.668 1.00 79.62 301 ASP A C 1
ATOM 2312 O O . ASP A 1 301 ? -5.282 36.053 10.844 1.00 79.62 301 ASP A O 1
ATOM 2316 N N . LEU A 1 302 ? -4.372 34.308 9.787 1.00 78.19 302 LEU A N 1
ATOM 2317 C CA . LEU A 1 302 ? -5.512 34.032 8.905 1.00 78.19 302 LEU A CA 1
ATOM 2318 C C . LEU A 1 302 ? -6.868 33.941 9.647 1.00 78.19 302 LEU A C 1
ATOM 2320 O O . LEU A 1 302 ? -7.844 34.502 9.150 1.00 78.19 302 LEU A O 1
ATOM 2324 N N . PRO A 1 303 ? -6.972 33.344 10.856 1.00 80.94 303 PRO A N 1
ATOM 2325 C CA . PRO A 1 303 ? -8.225 33.333 11.619 1.00 80.94 303 PRO A CA 1
ATOM 2326 C C . PRO A 1 303 ? -8.703 34.720 12.077 1.00 80.94 303 PRO A C 1
ATOM 2328 O O . PRO A 1 303 ? -9.901 34.915 12.283 1.00 80.94 303 PRO A O 1
ATOM 2331 N N . ALA A 1 304 ? -7.783 35.670 12.273 1.00 81.38 304 ALA A N 1
ATOM 2332 C CA . ALA A 1 304 ? -8.120 37.052 12.605 1.00 81.38 304 ALA A CA 1
ATOM 2333 C C . ALA A 1 304 ? -8.550 37.816 11.346 1.00 81.38 304 ALA A C 1
ATOM 2335 O O . ALA A 1 304 ? -9.604 38.450 11.358 1.00 81.38 304 ALA A O 1
ATOM 2336 N N . LEU A 1 305 ? -7.795 37.659 10.253 1.00 80.19 305 LEU A N 1
ATOM 2337 C CA . LEU A 1 305 ? -8.087 38.272 8.952 1.00 80.19 305 LEU A CA 1
ATOM 2338 C C . LEU A 1 305 ? -9.425 37.805 8.373 1.00 80.19 305 LEU A C 1
ATOM 2340 O O . LEU A 1 305 ? -10.123 38.598 7.756 1.00 80.19 305 LEU A O 1
ATOM 2344 N N . TYR A 1 306 ? -9.837 36.561 8.640 1.00 76.56 306 TYR A N 1
ATOM 2345 C CA . TYR A 1 306 ? -11.133 36.031 8.202 1.00 76.56 306 TYR A CA 1
ATOM 2346 C C . TYR A 1 306 ? -12.327 36.885 8.652 1.00 76.56 306 TYR A C 1
ATOM 2348 O O . TYR A 1 306 ? -13.331 36.961 7.956 1.00 76.56 306 TYR A O 1
ATOM 2356 N N . ARG A 1 307 ? -12.229 37.558 9.805 1.00 79.69 307 ARG A N 1
ATOM 2357 C CA . ARG A 1 307 ? -13.304 38.433 10.305 1.00 79.69 307 ARG A CA 1
ATOM 2358 C C . ARG A 1 307 ? -13.385 39.773 9.577 1.00 79.69 307 ARG A C 1
ATOM 2360 O O . ARG A 1 307 ? -14.382 40.469 9.727 1.00 79.69 307 ARG A O 1
ATOM 2367 N N . GLU A 1 308 ? -12.335 40.140 8.855 1.00 78.06 308 GLU A N 1
ATOM 2368 C CA . GLU A 1 308 ? -12.212 41.401 8.123 1.00 78.06 308 GLU A CA 1
ATOM 2369 C C . GLU A 1 308 ? -12.520 41.232 6.626 1.00 78.06 308 GLU A C 1
ATOM 2371 O O . GLU A 1 308 ? -12.603 42.222 5.905 1.00 78.06 308 GLU A O 1
ATOM 2376 N N . MET A 1 309 ? -12.707 39.992 6.155 1.00 83.19 309 MET A N 1
ATOM 2377 C CA . MET A 1 309 ? -13.075 39.684 4.771 1.00 83.19 309 MET A CA 1
ATOM 2378 C C . MET A 1 309 ? -14.564 39.993 4.552 1.00 83.19 309 MET A C 1
ATOM 2380 O O . MET A 1 309 ? -15.418 39.397 5.206 1.00 83.19 309 MET A O 1
ATOM 2384 N N . ASP A 1 310 ? -14.879 40.904 3.626 1.00 81.88 310 ASP A N 1
ATOM 2385 C CA . ASP A 1 310 ? -16.263 41.182 3.216 1.00 81.88 310 ASP A CA 1
ATOM 2386 C C . ASP A 1 310 ? -16.658 40.287 2.037 1.00 81.88 310 ASP A C 1
ATOM 2388 O O . ASP A 1 310 ? -16.263 40.521 0.893 1.00 81.88 310 ASP A O 1
ATOM 2392 N N . ASP A 1 311 ? -17.452 39.255 2.314 1.00 83.62 311 ASP A N 1
ATOM 2393 C CA . ASP A 1 311 ? -17.944 38.288 1.333 1.00 83.62 311 ASP A CA 1
ATOM 2394 C C . ASP A 1 311 ? -19.342 38.622 0.784 1.00 83.62 311 ASP A C 1
ATOM 2396 O O . ASP A 1 311 ? -19.846 37.913 -0.091 1.00 83.62 311 ASP A O 1
ATOM 2400 N N . SER A 1 312 ? -19.954 39.737 1.201 1.00 83.25 312 SER A N 1
ATOM 2401 C CA . SER A 1 312 ? -21.337 40.104 0.848 1.00 83.25 312 SER A CA 1
ATOM 2402 C C . SER A 1 312 ? -21.574 40.162 -0.668 1.00 83.25 312 SER A C 1
ATOM 2404 O O . SER A 1 312 ? -22.608 39.723 -1.188 1.00 83.25 312 SER A O 1
ATOM 2406 N N . ARG A 1 313 ? -20.599 40.697 -1.413 1.00 79.31 313 ARG A N 1
ATOM 2407 C CA . ARG A 1 313 ? -20.672 40.817 -2.879 1.00 79.31 313 ARG A CA 1
ATOM 2408 C C . ARG A 1 313 ? -20.520 39.473 -3.577 1.00 79.31 313 ARG A C 1
ATOM 2410 O O . ARG A 1 313 ? -21.216 39.216 -4.558 1.00 79.31 313 ARG A O 1
ATOM 2417 N N . LEU A 1 314 ? -19.648 38.618 -3.051 1.00 82.62 314 LEU A N 1
ATOM 2418 C CA . LEU A 1 314 ? -19.449 37.267 -3.557 1.00 82.62 314 LEU A CA 1
ATOM 2419 C C . LEU A 1 314 ? -20.690 36.403 -3.301 1.00 82.62 314 LEU A C 1
ATOM 2421 O O . LEU A 1 314 ? -21.138 35.706 -4.209 1.00 82.62 314 LEU A O 1
ATOM 2425 N N . MET A 1 315 ? -21.301 36.517 -2.115 1.00 80.44 315 MET A N 1
ATOM 2426 C CA . MET A 1 315 ? -22.565 35.845 -1.797 1.00 80.44 315 MET A CA 1
ATOM 2427 C C . MET A 1 315 ? -23.690 36.261 -2.745 1.00 80.44 315 MET A C 1
ATOM 2429 O O . MET A 1 315 ? -24.433 35.405 -3.222 1.00 80.44 315 MET A O 1
ATOM 2433 N N . THR A 1 316 ? -23.805 37.556 -3.050 1.00 83.44 316 THR A N 1
ATOM 2434 C CA . THR A 1 316 ? -24.831 38.060 -3.977 1.00 83.44 316 THR A CA 1
ATOM 2435 C C . THR A 1 316 ? -24.618 37.500 -5.384 1.00 83.44 316 THR A C 1
ATOM 2437 O O . THR A 1 316 ? -25.553 36.994 -5.994 1.00 83.44 316 THR A O 1
ATOM 2440 N N . LEU A 1 317 ? -23.375 37.512 -5.876 1.00 82.44 317 LEU A N 1
ATOM 2441 C CA . LEU A 1 317 ? -23.039 36.991 -7.203 1.00 82.44 317 LEU A CA 1
ATOM 2442 C C . LEU A 1 317 ? -23.316 35.486 -7.319 1.00 82.44 317 LEU A C 1
ATOM 2444 O O . LEU A 1 317 ? -23.882 35.047 -8.318 1.00 82.44 317 LEU A O 1
ATOM 2448 N N . LEU A 1 318 ? -22.953 34.700 -6.301 1.00 81.06 318 LEU A N 1
ATOM 2449 C CA . LEU A 1 318 ? -23.236 33.263 -6.270 1.00 81.06 318 LEU A CA 1
ATOM 2450 C C . LEU A 1 318 ? -24.737 32.978 -6.158 1.00 81.06 318 LEU A C 1
ATOM 2452 O O . LEU A 1 318 ? -25.224 32.065 -6.817 1.00 81.06 318 LEU A O 1
ATOM 2456 N N . SER A 1 319 ? -25.474 33.774 -5.382 1.00 80.94 319 SER A N 1
ATOM 2457 C CA . SER A 1 319 ? -26.931 33.640 -5.263 1.00 80.94 319 SER A CA 1
ATOM 2458 C C . SER A 1 319 ? -27.631 33.918 -6.595 1.00 80.94 319 SER A C 1
ATOM 2460 O O . SER A 1 319 ? -28.479 33.132 -7.011 1.00 80.94 319 SER A O 1
ATOM 2462 N N . ASP A 1 320 ? -27.229 34.978 -7.304 1.00 80.50 320 ASP A N 1
ATOM 2463 C CA . ASP A 1 320 ? -27.742 35.302 -8.641 1.00 80.50 320 ASP A CA 1
ATOM 2464 C C . ASP A 1 320 ? -27.416 34.190 -9.652 1.00 80.50 320 ASP A C 1
ATOM 2466 O O . ASP A 1 320 ? -28.260 33.819 -10.469 1.00 80.50 320 ASP A O 1
ATOM 2470 N N . ALA A 1 321 ? -26.202 33.632 -9.590 1.00 80.00 321 ALA A N 1
ATOM 2471 C CA . ALA A 1 321 ? -25.769 32.551 -10.472 1.00 80.00 321 ALA A CA 1
ATOM 2472 C C . ALA A 1 321 ? -26.542 31.248 -10.214 1.00 80.00 321 ALA A C 1
ATOM 2474 O O . ALA A 1 321 ? -26.993 30.603 -11.159 1.00 80.00 321 ALA A O 1
ATOM 2475 N N . MET A 1 322 ? -26.742 30.883 -8.944 1.00 79.06 322 MET A N 1
ATOM 2476 C CA . MET A 1 322 ? -27.542 29.717 -8.563 1.00 79.06 322 MET A CA 1
ATOM 2477 C C . MET A 1 322 ? -29.005 29.886 -8.979 1.00 79.06 322 MET A C 1
ATOM 2479 O O . MET A 1 322 ? -29.585 28.957 -9.532 1.00 79.06 322 MET A O 1
ATOM 2483 N N . PHE A 1 323 ? -29.579 31.076 -8.790 1.00 80.12 323 PHE A N 1
ATOM 2484 C CA . PHE A 1 323 ? -30.942 31.379 -9.225 1.00 80.12 323 PHE A CA 1
ATOM 2485 C C . PHE A 1 323 ? -31.094 31.302 -10.751 1.00 80.12 323 PHE A C 1
ATOM 2487 O O . PHE A 1 323 ? -32.061 30.730 -11.251 1.00 80.12 323 PHE A O 1
ATOM 2494 N N . ALA A 1 324 ? -30.129 31.830 -11.509 1.00 79.00 324 ALA A N 1
ATOM 2495 C CA . ALA A 1 324 ? -30.129 31.732 -12.967 1.00 79.00 324 ALA A CA 1
ATOM 2496 C C . ALA A 1 324 ? -30.013 30.276 -13.447 1.00 79.00 324 ALA A C 1
ATOM 2498 O O . ALA A 1 324 ? -30.716 29.885 -14.380 1.00 79.00 324 ALA A O 1
ATOM 2499 N N . ALA A 1 325 ? -29.168 29.470 -12.798 1.00 77.19 325 ALA A N 1
ATOM 2500 C CA . ALA A 1 325 ? -29.033 28.046 -13.094 1.00 77.19 325 ALA A CA 1
ATOM 2501 C C . ALA A 1 325 ? -30.324 27.269 -12.778 1.00 77.19 325 ALA A C 1
ATOM 2503 O O . ALA A 1 325 ? -30.748 26.433 -13.572 1.00 77.19 325 ALA A O 1
ATOM 2504 N N . GLU A 1 326 ? -30.989 27.578 -11.662 1.00 78.25 326 GLU A N 1
ATOM 2505 C CA . GLU A 1 326 ? -32.256 26.951 -11.272 1.00 78.25 326 GLU A CA 1
ATOM 2506 C C . GLU A 1 326 ? -33.396 27.308 -12.238 1.00 78.25 326 GLU A C 1
ATOM 2508 O O . GLU A 1 326 ? -34.096 26.421 -12.727 1.00 78.25 326 GLU A O 1
ATOM 2513 N N . MET A 1 327 ? -33.544 28.591 -12.588 1.00 78.38 327 MET A N 1
ATOM 2514 C CA . MET A 1 327 ? -34.542 29.048 -13.564 1.00 78.38 327 MET A CA 1
ATOM 2515 C C . MET A 1 327 ? -34.335 28.420 -14.942 1.00 78.38 327 MET A C 1
ATOM 2517 O O . MET A 1 327 ? -35.310 28.081 -15.615 1.00 78.38 327 MET A O 1
ATOM 2521 N N . LYS A 1 328 ? -33.078 28.249 -15.360 1.00 71.81 328 LYS A N 1
ATOM 2522 C CA . LYS A 1 328 ? -32.745 27.591 -16.621 1.00 71.81 328 LYS A CA 1
ATOM 2523 C C . LYS A 1 328 ? -33.067 26.096 -16.578 1.00 71.81 328 LYS A C 1
ATOM 2525 O O . LYS A 1 328 ? -33.759 25.613 -17.466 1.00 71.81 328 LYS A O 1
ATOM 2530 N N . GLY A 1 329 ? -32.706 25.401 -15.498 1.00 74.38 329 GLY A N 1
ATOM 2531 C CA . GLY A 1 329 ? -33.080 23.997 -15.299 1.00 74.38 329 GLY A CA 1
ATOM 2532 C C . GLY A 1 329 ? -34.598 23.762 -15.298 1.00 74.38 329 GLY A C 1
ATOM 2533 O O . GLY A 1 329 ? -35.065 22.746 -15.809 1.00 74.38 329 GLY A O 1
ATOM 2534 N N . MET A 1 330 ? -35.394 24.710 -14.785 1.00 75.75 330 MET A N 1
ATOM 2535 C CA . MET A 1 330 ? -36.862 24.653 -14.876 1.00 75.75 330 MET A CA 1
ATOM 2536 C C . MET A 1 330 ? -37.391 24.881 -16.302 1.00 75.75 330 MET A C 1
ATOM 2538 O O . MET A 1 330 ? -38.381 24.262 -16.693 1.00 75.75 330 MET A O 1
ATOM 2542 N N . LEU A 1 331 ? -36.752 25.760 -17.078 1.00 73.00 331 LEU A N 1
ATOM 2543 C CA . LEU A 1 331 ? -37.086 26.012 -18.484 1.00 73.00 331 LEU A CA 1
ATOM 2544 C C . LEU A 1 331 ? -36.780 24.795 -19.364 1.00 73.00 331 LEU A C 1
ATOM 2546 O O . LEU A 1 331 ? -37.641 24.379 -20.134 1.00 73.00 331 LEU A O 1
ATOM 2550 N N . ASP A 1 332 ? -35.617 24.172 -19.185 1.00 69.25 332 ASP A N 1
ATOM 2551 C CA . ASP A 1 332 ? -35.225 22.984 -19.951 1.00 69.25 332 ASP A CA 1
ATOM 2552 C C . ASP A 1 332 ? -36.073 21.757 -19.564 1.00 69.25 332 ASP A C 1
ATOM 2554 O O . ASP A 1 332 ? -36.442 20.952 -20.415 1.00 69.25 332 ASP A O 1
ATOM 2558 N N . GLY A 1 333 ? -36.490 21.655 -18.296 1.00 61.03 333 GLY A N 1
ATOM 2559 C CA . GLY A 1 333 ? -37.372 20.589 -17.804 1.00 61.03 333 GLY A CA 1
ATOM 2560 C C . GLY A 1 333 ? -38.849 20.698 -18.214 1.00 61.03 333 GLY A C 1
ATOM 2561 O O . GLY A 1 333 ? -39.625 19.802 -17.890 1.00 61.03 333 GLY A O 1
ATOM 2562 N N . THR A 1 334 ? -39.264 21.772 -18.896 1.00 54.59 334 THR A N 1
ATOM 2563 C CA . THR A 1 334 ? -40.642 21.949 -19.408 1.00 54.59 334 THR A CA 1
ATOM 2564 C C . THR A 1 334 ? -40.750 21.797 -20.931 1.00 54.59 334 THR A C 1
ATOM 2566 O O . THR A 1 334 ? -41.826 22.014 -21.491 1.00 54.59 334 THR A O 1
ATOM 2569 N N . GLY A 1 335 ? -39.652 21.413 -21.594 1.00 54.06 335 GLY A N 1
ATOM 2570 C CA . GLY A 1 335 ? -39.531 21.277 -23.049 1.00 54.06 335 GLY A CA 1
ATOM 2571 C C . GLY A 1 335 ? -39.697 19.867 -23.633 1.00 54.06 335 GLY A C 1
ATOM 2572 O O . GLY A 1 335 ? -39.488 19.732 -24.837 1.00 54.06 335 GLY A O 1
ATOM 2573 N N . ASP A 1 336 ? -40.085 18.865 -22.832 1.00 40.53 336 ASP A N 1
ATOM 2574 C CA . ASP A 1 336 ? -40.436 17.494 -23.264 1.00 40.53 336 ASP A CA 1
ATOM 2575 C C . ASP A 1 336 ? -41.891 17.136 -22.903 1.00 40.53 336 ASP A C 1
ATOM 2577 O O . ASP A 1 336 ? -42.300 17.344 -21.734 1.00 40.53 336 ASP A O 1
#